Protein AF-A0A6J8AFP1-F1 (afdb_monomer)

Radius of gyration: 40.87 Å; Cα contacts (8 Å, |Δi|>4): 89; chains: 1; bounding box: 107×57×92 Å

Secondary structure (DSSP, 8-state):
----------PPP-----SS--PPPP-------PPP----------------EE--STT---EESSHHHHHHHHHHT--------HHHHHHHHHHHHHHHHHHHHHHHHHHHHHHHTT----TT-----TTS------PPPPHHHHHHHHHHHHHHHHTS-PPPHHHHHHHHHH-B-TTSSBSS-GGGPPPHHHHHHHHHHHHHS----SS------HHHHHHHHHHHHHHHHHHHHHHT--

Organism: Mytilus coruscus (NCBI:txid42192)

InterPro domains:
  IPR013087 Zinc finger C2H2-type [PS00028] (55-79)
  IPR013087 Zinc finger C2H2-type [PS50157] (53-84)

Sequence (242 aa):
MQRSKLLKNEQLDTGLKILSNFVGAQQIDGNITKKSKENTTGNTAEPIEQSVFYCTELGCTMQFSTYQGLQDHIDLGRHSDEKMSTYDHIRHRWVATCQANLFSSREILRRTTQETEQHHSLENDIQYGWALKKEKKFVRFSCKVKEFLQKTYQDGEVSGRKANPSDVSQHMKSLRKDNGERLFSPNEWLQPSQISSYFARLSIMPRDQSNNADIIDEDLQSIVQAIEEEEIRNLVTASVSE

pLDDT: mean 72.33, std 18.45, range [31.86, 97.12]

Solvent-accessible surface area (backbone atoms only — not comparable to full-atom values): 16058 Å² total; per-residue (Å²): 135,89,78,81,88,80,78,81,80,82,74,74,89,77,86,74,78,80,91,62,81,85,75,73,84,77,85,76,82,76,84,80,81,75,82,77,85,80,84,83,84,87,83,90,80,81,93,72,84,78,68,70,44,68,56,88,55,92,78,31,85,57,75,25,85,43,70,68,57,47,50,52,44,60,76,67,64,70,56,77,73,65,74,70,45,74,65,52,52,48,50,54,52,48,53,53,50,51,61,64,48,49,57,64,53,51,58,54,56,52,52,60,54,62,65,55,71,78,65,83,82,71,95,85,73,85,76,71,60,100,82,55,83,77,80,81,80,86,78,77,82,52,69,70,57,49,53,52,52,50,50,50,49,49,54,13,60,77,70,72,49,79,70,53,34,61,59,52,34,54,46,53,71,68,38,56,43,98,88,70,45,67,65,52,56,81,91,67,63,56,53,36,67,57,46,45,54,50,53,55,52,60,73,69,52,81,82,78,86,68,88,88,74,86,82,77,48,65,72,57,52,52,50,53,51,53,49,53,55,49,52,53,50,51,53,54,57,56,68,72,74,114

Mean predicted aligned error: 22.79 Å

Structure (mmCIF, N/CA/C/O backbone):
data_AF-A0A6J8AFP1-F1
#
_entry.id   AF-A0A6J8AFP1-F1
#
loop_
_atom_site.group_PDB
_atom_site.id
_atom_site.type_symbol
_atom_site.label_atom_id
_atom_site.label_alt_id
_atom_site.label_comp_id
_atom_site.label_asym_id
_atom_site.label_entity_id
_atom_site.label_seq_id
_atom_site.pdbx_PDB_ins_code
_atom_site.Cartn_x
_atom_site.Cartn_y
_atom_site.Cartn_z
_atom_site.occupancy
_atom_site.B_iso_or_equiv
_atom_site.auth_seq_id
_atom_site.auth_comp_id
_atom_site.auth_asym_id
_atom_site.auth_atom_id
_atom_site.pdbx_PDB_model_num
ATOM 1 N N . MET A 1 1 ? 41.880 -19.175 18.186 1.00 36.75 1 MET A N 1
ATOM 2 C CA . MET A 1 1 ? 41.361 -20.427 17.589 1.00 36.75 1 MET A CA 1
ATOM 3 C C . MET A 1 1 ? 39.916 -20.216 17.145 1.00 36.75 1 MET A C 1
ATOM 5 O O . MET A 1 1 ? 39.130 -19.834 17.991 1.00 36.75 1 MET A O 1
ATOM 9 N N . GLN A 1 2 ? 39.660 -20.431 15.841 1.00 36.75 2 GLN A N 1
ATOM 10 C CA . GLN A 1 2 ? 38.410 -20.825 15.138 1.00 36.75 2 GLN A CA 1
ATOM 11 C C . GLN A 1 2 ? 37.057 -20.132 15.437 1.00 36.75 2 GLN A C 1
ATOM 13 O O . GLN A 1 2 ? 36.739 -19.827 16.569 1.00 36.75 2 GLN A O 1
ATOM 18 N N . ARG A 1 3 ? 36.087 -20.018 14.520 1.00 38.91 3 ARG A N 1
ATOM 19 C CA . ARG A 1 3 ? 35.971 -19.885 13.051 1.00 38.91 3 ARG A CA 1
ATOM 20 C C . ARG A 1 3 ? 34.449 -19.718 12.826 1.00 38.91 3 ARG A C 1
ATOM 22 O O . ARG A 1 3 ? 33.684 -20.566 13.262 1.00 38.91 3 ARG A O 1
ATOM 29 N N . SER A 1 4 ? 34.040 -18.605 12.216 1.00 42.97 4 SER A N 1
ATOM 30 C CA . SER A 1 4 ? 32.872 -18.432 11.323 1.00 42.97 4 SER A CA 1
ATOM 31 C C . SER A 1 4 ? 31.610 -19.299 11.527 1.00 42.97 4 SER A C 1
ATOM 33 O O . SER A 1 4 ? 31.596 -20.490 11.221 1.00 42.97 4 SER A O 1
ATOM 35 N N . LYS A 1 5 ? 30.499 -18.628 11.865 1.00 50.06 5 LYS A N 1
ATOM 36 C CA . LYS A 1 5 ? 29.119 -19.096 11.662 1.00 50.06 5 LYS A CA 1
ATOM 37 C C . LYS A 1 5 ? 28.882 -19.422 10.176 1.00 50.06 5 LYS A C 1
ATOM 39 O O . LYS A 1 5 ? 28.990 -18.539 9.330 1.00 50.06 5 LYS A O 1
ATOM 44 N N . LEU A 1 6 ? 28.553 -20.677 9.878 1.00 45.88 6 LEU A N 1
ATOM 45 C CA . LEU A 1 6 ? 28.044 -21.131 8.582 1.00 45.88 6 LEU A CA 1
ATOM 46 C C . LEU A 1 6 ? 26.554 -20.768 8.477 1.00 45.88 6 LEU A C 1
ATOM 48 O O . LEU A 1 6 ? 25.724 -21.402 9.127 1.00 45.88 6 LEU A O 1
ATOM 52 N N . LEU A 1 7 ? 26.212 -19.771 7.656 1.00 48.19 7 LEU A N 1
ATOM 53 C CA . LEU A 1 7 ? 24.874 -19.685 7.072 1.00 48.19 7 LEU A CA 1
ATOM 54 C C . LEU A 1 7 ? 24.787 -20.748 5.974 1.00 48.19 7 LEU A C 1
ATOM 56 O O . LEU A 1 7 ? 25.518 -20.688 4.986 1.00 48.19 7 LEU A O 1
ATOM 60 N N . LYS A 1 8 ? 23.917 -21.740 6.163 1.00 45.81 8 LYS A N 1
ATOM 61 C CA . LYS A 1 8 ? 23.530 -22.660 5.096 1.00 45.81 8 LYS A CA 1
ATOM 62 C C . LYS A 1 8 ? 22.534 -21.922 4.202 1.00 45.81 8 LYS A C 1
ATOM 64 O O . LYS A 1 8 ? 21.397 -21.698 4.601 1.00 45.81 8 LYS A O 1
ATOM 69 N N . ASN A 1 9 ? 22.990 -21.508 3.023 1.00 51.88 9 ASN A N 1
ATOM 70 C CA . ASN A 1 9 ? 22.115 -21.093 1.933 1.00 51.88 9 ASN A CA 1
ATOM 71 C C . ASN A 1 9 ? 21.462 -22.354 1.362 1.00 51.88 9 ASN A C 1
ATOM 73 O O . ASN A 1 9 ? 22.076 -23.065 0.571 1.00 51.88 9 ASN A O 1
ATOM 77 N N . GLU A 1 10 ? 20.233 -22.647 1.772 1.00 53.00 10 GLU A N 1
ATOM 78 C CA . GLU A 1 10 ? 19.405 -23.652 1.107 1.00 53.00 10 GLU A CA 1
ATOM 79 C C . GLU A 1 10 ? 18.815 -23.029 -0.165 1.00 53.00 10 GLU A C 1
ATOM 81 O O . GLU A 1 10 ? 17.672 -22.581 -0.201 1.00 53.00 10 GLU A O 1
ATOM 86 N N . GLN A 1 11 ? 19.632 -22.942 -1.219 1.00 59.59 11 GLN A N 1
ATOM 87 C CA . GLN A 1 11 ? 19.094 -22.823 -2.571 1.00 59.59 11 GLN A CA 1
ATOM 88 C C . GLN A 1 11 ? 18.478 -24.177 -2.934 1.00 59.59 11 GLN A C 1
ATOM 90 O O . GLN A 1 11 ? 19.176 -25.189 -2.967 1.00 59.59 11 GLN A O 1
ATOM 95 N N . LEU A 1 12 ? 17.164 -24.190 -3.157 1.00 61.22 12 LEU A N 1
ATOM 96 C CA . LEU A 1 12 ? 16.444 -25.352 -3.673 1.00 61.22 12 LEU A CA 1
ATOM 97 C C . LEU A 1 12 ? 16.965 -25.720 -5.073 1.00 61.22 12 LEU A C 1
ATOM 99 O O . LEU A 1 12 ? 17.407 -24.846 -5.823 1.00 61.22 12 LEU A O 1
ATOM 103 N N . ASP A 1 13 ? 16.923 -27.014 -5.399 1.00 71.69 13 ASP A N 1
ATOM 104 C CA . ASP A 1 13 ? 17.435 -27.574 -6.653 1.00 71.69 13 ASP A CA 1
ATOM 105 C C . ASP A 1 13 ? 16.731 -26.943 -7.865 1.00 71.69 13 ASP A C 1
ATOM 107 O O . ASP A 1 13 ? 15.515 -27.032 -8.023 1.00 71.69 13 ASP A O 1
ATOM 111 N N . THR A 1 14 ? 17.506 -26.259 -8.705 1.00 72.06 14 THR A N 1
ATOM 112 C CA . THR A 1 14 ? 16.996 -25.503 -9.859 1.00 72.06 14 THR A CA 1
ATOM 113 C C . THR A 1 14 ? 16.931 -26.344 -11.134 1.00 72.06 14 THR A C 1
ATOM 115 O O . THR A 1 14 ? 16.555 -25.821 -12.181 1.00 72.06 14 THR A O 1
ATOM 118 N N . GLY A 1 15 ? 17.327 -27.624 -11.092 1.00 70.12 15 GLY A N 1
ATOM 119 C CA . GLY A 1 15 ? 17.341 -28.507 -12.266 1.00 70.12 15 GLY A CA 1
ATOM 120 C C . GLY A 1 15 ? 18.329 -28.089 -13.367 1.00 70.12 15 GLY A C 1
ATOM 121 O O . GLY A 1 15 ? 18.411 -28.733 -14.414 1.00 70.12 15 GLY A O 1
ATOM 122 N N . LEU A 1 16 ? 19.107 -27.026 -13.147 1.00 72.50 16 LEU A N 1
ATOM 123 C CA . LEU A 1 16 ? 20.092 -26.501 -14.084 1.00 72.50 16 LEU A CA 1
ATOM 124 C C . LEU A 1 16 ? 21.411 -27.260 -13.924 1.00 72.50 16 LEU A C 1
ATOM 126 O O . LEU A 1 16 ? 22.143 -27.086 -12.950 1.00 72.50 16 LEU A O 1
ATOM 130 N N . LYS A 1 17 ? 21.746 -28.093 -14.912 1.00 76.38 17 LYS A N 1
ATOM 131 C CA . LYS A 1 17 ? 23.062 -28.737 -14.987 1.00 76.38 17 LYS A CA 1
ATOM 132 C C . LYS A 1 17 ? 24.079 -27.752 -15.556 1.00 76.38 17 LYS A C 1
ATOM 134 O O . LYS A 1 17 ? 24.017 -27.396 -16.731 1.00 76.38 17 LYS A O 1
ATOM 139 N N . ILE A 1 18 ? 25.034 -27.336 -14.728 1.00 73.56 18 ILE A N 1
ATOM 140 C CA . ILE A 1 18 ? 26.207 -26.576 -15.171 1.00 73.56 18 ILE A CA 1
ATOM 141 C C . ILE A 1 18 ? 27.045 -27.500 -16.065 1.00 73.56 18 ILE A C 1
ATOM 143 O O . ILE A 1 18 ? 27.677 -28.433 -15.579 1.00 73.56 18 ILE A O 1
ATOM 147 N N . LEU A 1 19 ? 27.021 -27.266 -17.380 1.00 69.94 19 LEU A N 1
ATOM 148 C CA . LEU A 1 19 ? 27.760 -28.076 -18.360 1.00 69.94 19 LEU A CA 1
ATOM 149 C C . LEU A 1 19 ? 29.275 -27.805 -18.336 1.00 69.94 19 LEU A C 1
ATOM 151 O O . LEU A 1 19 ? 30.058 -28.640 -18.777 1.00 69.94 19 LEU A O 1
ATOM 155 N N . SER A 1 20 ? 29.698 -26.663 -17.793 1.00 67.25 20 SER A N 1
ATOM 156 C CA . SER A 1 20 ? 31.104 -26.298 -17.616 1.00 67.25 20 SER A CA 1
ATOM 157 C C . SER A 1 20 ? 31.252 -25.250 -16.517 1.00 67.25 20 SER A C 1
ATOM 159 O O . SER A 1 20 ? 30.419 -24.350 -16.410 1.00 67.25 20 SER A O 1
ATOM 161 N N . ASN A 1 21 ? 32.326 -25.334 -15.730 1.00 77.06 21 ASN A N 1
ATOM 162 C CA . ASN A 1 21 ? 32.638 -24.330 -14.714 1.00 77.06 21 ASN A CA 1
ATOM 163 C C . ASN A 1 21 ? 32.712 -22.927 -15.331 1.00 77.06 21 ASN A C 1
ATOM 165 O O . ASN A 1 21 ? 33.238 -22.753 -16.432 1.00 77.06 21 ASN A O 1
ATOM 169 N N . PHE A 1 22 ? 32.218 -21.926 -14.602 1.00 69.31 22 PHE A N 1
ATOM 170 C CA . PHE A 1 22 ? 32.387 -20.527 -14.977 1.00 69.31 22 PHE A CA 1
ATOM 171 C C . PHE A 1 22 ? 33.883 -20.205 -15.041 1.00 69.31 22 PHE A C 1
ATOM 173 O O . PHE A 1 22 ? 34.581 -20.234 -14.027 1.00 69.31 22 PHE A O 1
ATOM 180 N N . VAL A 1 23 ? 34.381 -19.925 -16.242 1.00 71.19 23 VAL A N 1
ATOM 181 C CA . VAL A 1 23 ? 35.743 -19.431 -16.436 1.00 71.19 23 VAL A CA 1
ATOM 182 C C . VAL A 1 23 ? 35.739 -17.965 -16.017 1.00 71.19 23 VAL A C 1
ATOM 184 O O . VAL A 1 23 ? 34.960 -17.169 -16.542 1.00 71.19 23 VAL A O 1
ATOM 187 N N . GLY A 1 24 ? 36.564 -17.618 -15.025 1.00 67.62 24 GLY A N 1
ATOM 188 C CA . GLY A 1 24 ? 36.750 -16.229 -14.610 1.00 67.62 24 GLY A CA 1
ATOM 189 C C . GLY A 1 24 ? 37.163 -15.361 -15.799 1.00 67.62 24 GLY A C 1
ATOM 190 O O . GLY A 1 24 ? 37.788 -15.854 -16.738 1.00 67.62 24 GLY A O 1
ATOM 191 N N . ALA A 1 25 ? 36.792 -14.080 -15.773 1.00 58.06 25 ALA A N 1
ATOM 192 C CA . ALA A 1 25 ? 37.106 -13.149 -16.851 1.00 58.06 25 ALA A CA 1
ATOM 193 C C . ALA A 1 25 ? 38.600 -13.226 -17.206 1.00 58.06 25 ALA A C 1
ATOM 195 O O . ALA A 1 25 ? 39.458 -12.988 -16.354 1.00 58.06 25 ALA A O 1
ATOM 196 N N . GLN A 1 26 ? 38.910 -13.586 -18.455 1.00 62.62 26 GLN A N 1
ATOM 197 C CA . GLN A 1 26 ? 40.276 -13.517 -18.959 1.00 62.62 26 GLN A CA 1
ATOM 198 C C . GLN A 1 26 ? 40.703 -12.049 -18.935 1.00 62.62 26 GLN A C 1
ATOM 200 O O . GLN A 1 26 ? 40.053 -11.203 -19.551 1.00 62.62 26 GLN A O 1
ATOM 205 N N . GLN A 1 27 ? 41.773 -11.743 -18.200 1.00 53.31 27 GLN A N 1
ATOM 206 C CA . GLN A 1 27 ? 42.435 -10.448 -18.289 1.00 53.31 27 GLN A CA 1
ATOM 207 C C . GLN A 1 27 ? 43.064 -10.355 -19.678 1.00 53.31 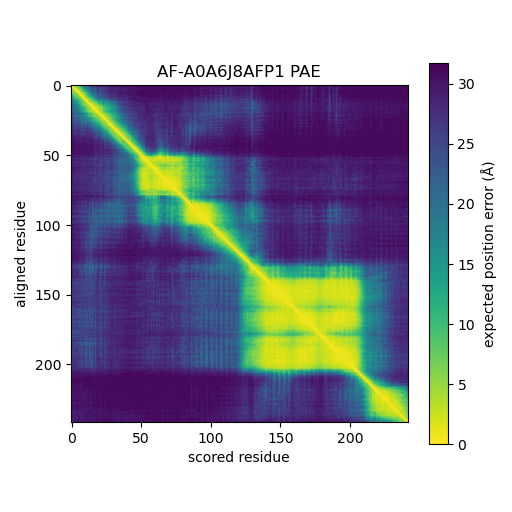27 GLN A C 1
ATOM 209 O O . GLN A 1 27 ? 44.111 -10.934 -19.950 1.00 53.31 27 GLN A O 1
ATOM 214 N N . ILE A 1 28 ? 42.357 -9.694 -20.590 1.00 58.97 28 ILE A N 1
ATOM 215 C CA . ILE A 1 28 ? 42.900 -9.304 -21.882 1.00 58.97 28 ILE A CA 1
ATOM 216 C C . ILE A 1 28 ? 43.566 -7.952 -21.643 1.00 58.97 28 ILE A C 1
ATOM 218 O O . ILE A 1 28 ? 42.909 -6.912 -21.685 1.00 58.97 28 ILE A O 1
ATOM 222 N N . ASP A 1 29 ? 44.856 -7.965 -21.319 1.00 54.41 29 ASP A N 1
ATOM 223 C CA . ASP A 1 29 ? 45.630 -6.734 -21.210 1.00 54.41 29 ASP A CA 1
ATOM 224 C C . ASP A 1 29 ? 45.800 -6.144 -22.616 1.00 54.41 29 ASP A C 1
ATOM 226 O O . ASP A 1 29 ? 46.614 -6.587 -23.428 1.00 54.41 29 ASP A O 1
ATOM 230 N N . GLY A 1 30 ? 44.966 -5.157 -22.943 1.00 47.59 30 GLY A N 1
ATOM 231 C CA . GLY A 1 30 ? 45.106 -4.376 -24.163 1.00 47.59 30 GLY A CA 1
ATOM 232 C C . GLY A 1 30 ? 46.330 -3.469 -24.059 1.00 47.59 30 GLY A C 1
ATOM 233 O O . GLY A 1 30 ? 46.343 -2.528 -23.267 1.00 47.59 30 GLY A O 1
ATOM 234 N N . ASN A 1 31 ? 47.352 -3.713 -24.878 1.00 53.84 31 ASN A N 1
ATOM 235 C CA . ASN A 1 31 ? 48.503 -2.820 -24.978 1.00 53.84 31 ASN A CA 1
ATOM 236 C C . ASN A 1 31 ? 48.088 -1.516 -25.682 1.00 53.84 31 ASN A C 1
ATOM 238 O O . ASN A 1 31 ? 47.963 -1.467 -26.904 1.00 53.84 31 ASN A O 1
ATOM 242 N N . ILE A 1 32 ? 47.885 -0.442 -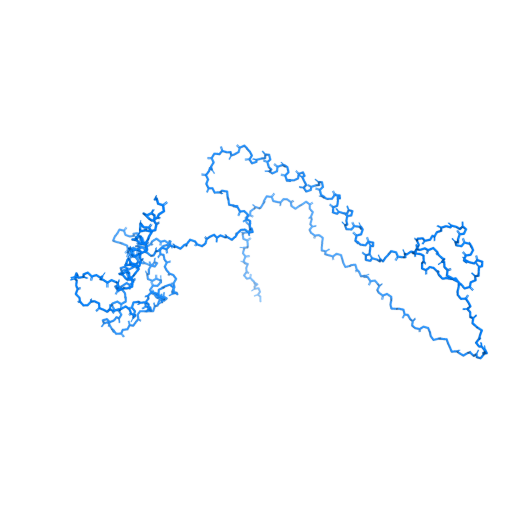24.914 1.00 49.50 32 ILE A N 1
ATOM 243 C CA . ILE A 1 32 ? 47.752 0.913 -25.460 1.00 49.50 32 ILE A CA 1
ATOM 244 C C . ILE A 1 32 ? 49.164 1.459 -25.689 1.00 49.50 32 ILE A C 1
ATOM 246 O O . ILE A 1 32 ? 49.795 2.004 -24.781 1.00 49.50 32 ILE A O 1
ATOM 250 N N . THR A 1 33 ? 49.676 1.335 -26.911 1.00 53.88 33 THR A N 1
ATOM 251 C CA . THR A 1 33 ? 50.888 2.044 -27.334 1.00 53.88 33 THR A CA 1
ATOM 252 C C . THR A 1 33 ? 50.592 3.540 -27.432 1.00 53.88 33 THR A C 1
ATOM 254 O O . THR A 1 33 ? 49.907 4.014 -28.338 1.00 53.88 33 THR A O 1
ATOM 257 N N . LYS A 1 34 ? 51.125 4.319 -26.485 1.00 48.19 34 LYS A N 1
ATOM 258 C CA . LYS A 1 34 ? 51.202 5.779 -26.615 1.00 48.19 34 LYS A CA 1
ATOM 259 C C . LYS A 1 34 ? 52.206 6.097 -27.725 1.00 48.19 34 LYS A C 1
ATOM 261 O O . LYS A 1 34 ? 53.360 5.692 -27.627 1.00 48.19 34 LYS A O 1
ATOM 266 N N . LYS A 1 35 ? 51.780 6.821 -28.768 1.00 40.59 35 LYS A N 1
ATOM 267 C CA . LYS A 1 35 ? 52.695 7.356 -29.789 1.00 40.59 35 LYS A CA 1
ATOM 268 C C . LYS A 1 35 ? 53.762 8.218 -29.108 1.00 40.59 35 LYS A C 1
ATOM 270 O O . LYS A 1 35 ? 53.431 9.212 -28.459 1.00 40.59 35 LYS A O 1
ATOM 275 N N . SER A 1 36 ? 55.025 7.832 -29.264 1.00 36.53 36 SER A N 1
ATOM 276 C CA . SER A 1 36 ? 56.174 8.680 -28.972 1.00 36.53 36 SER A CA 1
ATOM 277 C C . SER A 1 36 ? 56.113 9.921 -29.863 1.00 36.53 36 SER A C 1
ATOM 279 O O . SER A 1 36 ? 55.877 9.830 -31.067 1.00 36.53 36 SER A O 1
ATOM 281 N N . LYS A 1 37 ? 56.304 11.099 -29.266 1.00 42.53 37 LYS A N 1
ATOM 282 C CA . LYS A 1 37 ? 56.674 12.296 -30.021 1.00 42.53 37 LYS A CA 1
ATOM 283 C C . LYS A 1 37 ? 58.140 12.137 -30.404 1.00 42.53 37 LYS A C 1
ATOM 285 O O . LYS A 1 37 ? 59.002 12.209 -29.531 1.00 42.53 37 LYS A O 1
ATOM 290 N N . GLU A 1 38 ? 58.410 11.902 -31.678 1.00 40.19 38 GLU A N 1
ATOM 291 C CA . GLU A 1 38 ? 59.754 12.056 -32.223 1.00 40.19 38 GLU A CA 1
ATOM 292 C C . GLU A 1 38 ? 60.025 13.549 -32.427 1.00 40.19 38 GLU A C 1
ATOM 294 O O . GLU A 1 38 ? 59.311 14.243 -33.150 1.00 40.19 38 GLU A O 1
ATOM 299 N N . ASN A 1 39 ? 61.038 14.044 -31.718 1.00 35.84 39 ASN A N 1
ATOM 300 C CA . ASN A 1 39 ? 61.711 15.300 -32.016 1.00 35.84 39 ASN A CA 1
ATOM 301 C C . ASN A 1 39 ? 62.663 15.053 -33.192 1.00 35.84 39 ASN A C 1
ATOM 303 O O . ASN A 1 39 ? 63.566 14.225 -33.081 1.00 35.84 39 ASN A O 1
ATOM 307 N N . THR A 1 40 ? 62.534 15.827 -34.267 1.00 34.62 40 THR A N 1
ATOM 308 C CA . THR A 1 40 ? 63.610 16.010 -35.248 1.00 34.62 40 THR A CA 1
ATOM 309 C C . THR A 1 40 ? 63.935 17.493 -35.327 1.00 34.62 40 THR A C 1
ATOM 311 O O . THR A 1 40 ? 63.138 18.307 -35.789 1.00 34.62 40 THR A O 1
ATOM 314 N N . THR A 1 41 ? 65.106 17.842 -34.808 1.00 35.44 41 THR A N 1
ATOM 315 C CA . THR A 1 41 ? 65.683 19.185 -34.801 1.00 35.44 41 THR A CA 1
ATOM 316 C C . THR A 1 41 ? 66.578 19.380 -36.029 1.00 35.44 41 THR A C 1
ATOM 318 O O . THR A 1 41 ? 67.517 18.615 -36.216 1.00 35.44 41 THR A O 1
ATOM 321 N N . GLY A 1 42 ? 66.327 20.460 -36.781 1.00 32.38 42 GLY A N 1
ATOM 322 C CA . GLY A 1 42 ? 67.340 21.299 -37.448 1.00 32.38 42 GLY A CA 1
ATOM 323 C C . GLY A 1 42 ? 67.845 20.895 -38.842 1.00 32.38 42 GLY A C 1
ATOM 324 O O . GLY A 1 42 ? 68.742 20.070 -38.952 1.00 32.38 42 GLY A O 1
ATOM 325 N N . ASN A 1 43 ? 67.401 21.588 -39.902 1.00 31.86 43 ASN A N 1
ATOM 326 C CA . ASN A 1 43 ? 68.093 22.768 -40.469 1.00 31.86 43 ASN A CA 1
ATOM 327 C C . ASN A 1 43 ? 67.572 23.151 -41.879 1.00 31.86 43 ASN A C 1
ATOM 329 O O . ASN A 1 43 ? 67.530 22.330 -42.783 1.00 31.86 43 ASN A O 1
ATOM 333 N N . THR A 1 44 ? 67.223 24.437 -42.008 1.00 34.69 44 THR A N 1
ATOM 334 C CA . THR A 1 44 ? 67.389 25.378 -43.140 1.00 34.69 44 THR A CA 1
ATOM 335 C C . THR A 1 44 ? 67.236 24.899 -44.595 1.00 34.69 44 THR A C 1
ATOM 337 O O . THR A 1 44 ? 68.182 24.354 -45.152 1.00 34.69 44 THR A O 1
ATOM 340 N N . ALA A 1 45 ? 66.120 25.269 -45.249 1.00 36.22 45 ALA A N 1
ATOM 341 C CA . ALA A 1 45 ? 66.057 26.105 -46.472 1.00 36.22 45 ALA A CA 1
ATOM 342 C C . ALA A 1 45 ? 64.660 26.033 -47.143 1.00 36.22 45 ALA A C 1
ATOM 344 O O . ALA A 1 45 ? 64.204 24.947 -47.467 1.00 36.22 45 ALA A O 1
ATOM 345 N N . GLU A 1 46 ? 64.044 27.209 -47.335 1.00 41.91 46 GLU A N 1
ATOM 346 C CA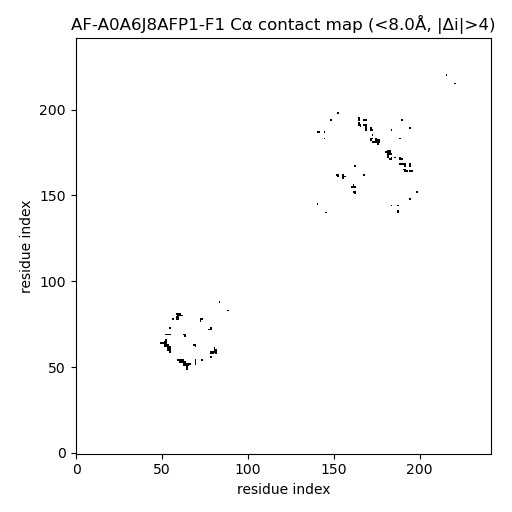 . GLU A 1 46 ? 62.925 27.608 -48.228 1.00 41.91 46 GLU A CA 1
ATOM 347 C C . GLU A 1 46 ? 61.603 26.790 -48.313 1.00 41.91 46 GLU A C 1
ATOM 349 O O . GLU A 1 46 ? 61.602 25.562 -48.360 1.00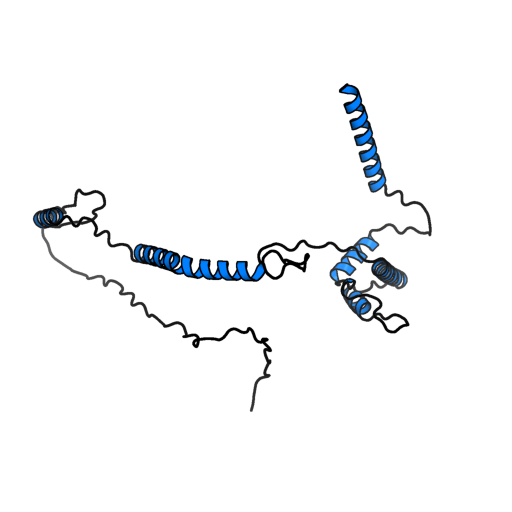 41.91 46 GLU A O 1
ATOM 354 N N . PRO A 1 47 ? 60.427 27.458 -48.378 1.00 41.75 47 PRO A N 1
ATOM 355 C CA . PRO A 1 47 ? 59.134 26.786 -48.448 1.00 41.75 47 PRO A CA 1
ATOM 356 C C . PRO A 1 47 ? 58.850 26.337 -49.886 1.00 41.75 47 PRO A C 1
ATOM 358 O O . PRO A 1 47 ? 58.334 27.101 -50.696 1.00 41.75 47 PRO A O 1
ATOM 361 N N . ILE A 1 48 ? 59.162 25.085 -50.213 1.00 48.22 48 ILE A N 1
ATOM 362 C CA . ILE A 1 48 ? 58.622 24.462 -51.424 1.00 48.22 48 ILE A CA 1
ATOM 363 C C . ILE A 1 48 ? 57.284 23.842 -51.029 1.00 48.22 48 ILE A C 1
ATOM 365 O O . ILE A 1 48 ? 57.245 22.906 -50.229 1.00 48.22 48 ILE A O 1
ATOM 369 N N . GLU A 1 49 ? 56.188 24.386 -51.555 1.00 57.22 49 GLU A N 1
ATOM 370 C CA . GLU A 1 49 ? 54.851 23.802 -51.455 1.00 57.22 49 GLU A CA 1
ATOM 371 C C . GLU A 1 49 ? 54.895 22.342 -51.934 1.00 57.22 49 GLU A C 1
ATOM 373 O O . GLU A 1 49 ? 54.910 22.055 -53.132 1.00 57.22 49 GLU A O 1
ATOM 378 N N . GLN A 1 50 ? 54.957 21.391 -51.000 1.00 60.94 50 GLN A N 1
ATOM 379 C CA . GLN A 1 50 ? 54.783 19.981 -51.324 1.00 60.94 50 GLN A CA 1
ATOM 380 C C . GLN A 1 50 ? 53.312 19.783 -51.693 1.00 60.94 50 GLN A C 1
ATOM 382 O O . GLN A 1 50 ? 52.440 19.724 -50.825 1.00 60.94 50 GLN A O 1
ATOM 387 N N . SER A 1 51 ? 53.033 19.739 -52.993 1.00 75.00 51 SER A N 1
ATOM 388 C CA . SER A 1 51 ? 51.704 19.484 -53.541 1.00 75.00 51 SER A CA 1
ATOM 389 C C . SER A 1 51 ? 51.268 18.063 -53.183 1.00 75.00 51 SER A C 1
ATOM 391 O O . SER A 1 51 ? 51.689 17.078 -53.784 1.00 75.00 51 SER A O 1
ATOM 393 N N . VAL A 1 52 ? 50.438 17.948 -52.149 1.00 86.81 52 VAL A N 1
ATOM 394 C CA . VAL A 1 52 ? 49.761 16.696 -51.811 1.00 86.81 52 VAL A CA 1
ATOM 395 C C . VAL A 1 52 ? 48.642 16.470 -52.827 1.00 86.81 52 VAL A C 1
ATOM 397 O O . VAL A 1 52 ? 47.813 17.350 -53.055 1.00 86.81 52 VAL A O 1
ATOM 400 N N . PHE A 1 53 ? 48.624 15.290 -53.436 1.00 85.38 53 PHE A N 1
ATOM 401 C CA . PHE A 1 53 ? 47.605 14.855 -54.383 1.00 85.38 53 PHE A CA 1
ATOM 402 C C . PHE A 1 53 ? 46.507 14.079 -53.652 1.00 85.38 53 PHE A C 1
ATOM 404 O O . PHE A 1 53 ? 46.797 13.234 -52.802 1.00 85.38 53 PHE A O 1
ATOM 411 N N . TYR A 1 54 ? 45.253 14.336 -54.016 1.00 86.75 54 TYR A N 1
ATOM 412 C CA . TYR A 1 54 ? 44.076 13.700 -53.426 1.00 86.75 54 TYR A CA 1
ATOM 413 C C . TYR A 1 54 ? 43.330 12.895 -54.484 1.00 86.75 54 TYR A C 1
ATOM 415 O O . TYR A 1 54 ? 43.308 13.268 -55.658 1.00 86.75 54 TYR A O 1
ATOM 423 N N . CYS A 1 55 ? 42.707 11.798 -54.065 1.00 88.25 55 CYS A N 1
ATOM 424 C CA . CYS A 1 55 ? 41.800 11.058 -54.932 1.00 88.25 55 CYS A CA 1
ATOM 425 C C . CYS A 1 55 ? 40.507 11.858 -55.166 1.00 88.25 55 CYS A C 1
ATOM 427 O O . CYS A 1 55 ? 39.957 12.436 -54.232 1.00 88.25 55 CYS A O 1
ATOM 429 N N . THR A 1 56 ? 40.020 11.888 -56.408 1.00 83.50 56 THR A N 1
ATOM 430 C CA . THR A 1 56 ? 38.778 12.581 -56.796 1.00 83.50 56 THR A CA 1
ATOM 431 C C . THR A 1 56 ? 37.514 11.747 -56.574 1.00 83.50 56 THR A C 1
ATOM 433 O O . THR A 1 56 ? 36.412 12.267 -56.738 1.00 83.50 56 THR A O 1
ATOM 436 N N . GLU A 1 57 ? 37.650 10.470 -56.213 1.00 80.31 57 GLU A N 1
ATOM 437 C CA . GLU A 1 57 ? 36.519 9.567 -55.986 1.00 80.31 57 GLU A CA 1
ATOM 438 C C . GLU A 1 57 ? 35.802 9.868 -54.662 1.00 80.31 57 GLU A C 1
ATOM 440 O O . GLU A 1 57 ? 36.424 10.017 -53.605 1.00 80.31 57 GLU A O 1
ATOM 445 N N . LEU A 1 58 ? 34.468 9.929 -54.714 1.00 72.62 58 LEU A N 1
ATOM 446 C CA . LEU A 1 58 ? 33.622 10.205 -53.552 1.00 72.62 58 LEU A CA 1
ATOM 447 C C . LEU A 1 58 ? 33.772 9.089 -52.507 1.00 72.62 58 LEU A C 1
ATOM 449 O O . LEU A 1 58 ? 33.397 7.945 -52.748 1.00 72.62 58 LEU A O 1
ATOM 453 N N . GLY A 1 59 ? 34.298 9.442 -51.332 1.00 71.25 59 GLY A N 1
ATOM 454 C CA . GLY A 1 59 ? 34.542 8.506 -50.226 1.00 71.25 59 GLY A CA 1
ATOM 455 C C . GLY A 1 59 ? 35.991 8.021 -50.108 1.00 71.25 59 GLY A C 1
ATOM 456 O O . GLY A 1 59 ? 36.331 7.386 -49.113 1.00 71.25 59 GLY A O 1
ATOM 457 N N . CYS A 1 60 ? 36.876 8.364 -51.051 1.00 83.06 60 CYS A N 1
ATOM 458 C CA . CYS A 1 60 ? 38.302 8.078 -50.913 1.00 83.06 60 CYS A CA 1
ATOM 459 C C . CYS A 1 60 ? 39.015 9.213 -50.160 1.00 83.06 60 CYS A C 1
ATOM 461 O O . CYS A 1 60 ? 39.057 10.352 -50.617 1.00 83.06 60 CYS A O 1
ATOM 463 N N . THR A 1 61 ? 39.621 8.905 -49.010 1.00 79.44 61 THR A N 1
ATOM 464 C CA . THR A 1 61 ? 40.361 9.881 -48.179 1.00 79.44 61 THR A CA 1
ATOM 465 C C . THR A 1 61 ? 41.885 9.770 -48.327 1.00 79.44 61 THR A C 1
ATOM 467 O O . THR A 1 61 ? 42.641 10.301 -47.512 1.00 79.44 61 THR A O 1
ATOM 470 N N . MET A 1 62 ? 42.358 9.069 -49.363 1.00 79.75 62 MET A N 1
ATOM 471 C CA . MET A 1 62 ? 43.784 8.819 -49.575 1.00 79.75 62 MET A CA 1
ATOM 472 C C . MET A 1 62 ? 44.517 10.058 -50.099 1.00 79.75 62 MET A C 1
ATOM 474 O O . MET A 1 62 ? 44.048 10.751 -51.004 1.00 79.75 62 MET A O 1
ATOM 478 N N . GLN A 1 63 ? 45.704 10.289 -49.537 1.00 87.56 63 GLN A N 1
ATOM 479 C CA . GLN A 1 63 ? 46.609 11.379 -49.893 1.00 87.56 63 GLN A CA 1
ATOM 480 C C . GLN A 1 63 ? 47.952 10.825 -50.376 1.00 87.56 63 GLN A C 1
ATOM 482 O O . GLN A 1 63 ? 48.470 9.856 -49.813 1.00 87.56 63 GLN A O 1
ATOM 487 N N . PHE A 1 64 ? 48.531 11.461 -51.392 1.00 85.38 64 PHE A N 1
ATOM 488 C CA . PHE A 1 64 ? 49.767 11.023 -52.032 1.00 85.38 64 PHE A CA 1
ATOM 489 C C . PHE A 1 64 ? 50.751 12.183 -52.142 1.00 85.38 64 PHE A C 1
ATOM 491 O O . PHE A 1 64 ? 50.383 13.297 -52.498 1.00 85.38 64 PHE A O 1
ATOM 498 N N . SER A 1 65 ? 52.025 11.921 -51.867 1.00 88.25 65 SER A N 1
ATOM 499 C CA . SER A 1 65 ? 53.100 12.907 -52.034 1.00 88.25 65 SER A CA 1
ATOM 500 C C . SER A 1 65 ? 53.593 13.020 -53.480 1.00 88.25 65 SER A C 1
ATOM 502 O O . SER A 1 65 ? 54.374 13.908 -53.793 1.00 88.25 65 SER A O 1
ATOM 504 N N . THR A 1 66 ? 53.195 12.095 -54.360 1.00 88.88 66 THR A N 1
ATOM 505 C CA . THR A 1 66 ? 53.647 12.019 -55.757 1.00 88.88 66 THR A CA 1
ATOM 506 C C . THR A 1 66 ? 52.465 11.720 -56.671 1.00 88.88 66 THR A C 1
ATOM 508 O O . THR A 1 66 ? 51.639 10.868 -56.341 1.00 88.88 66 THR A O 1
ATOM 511 N N . TYR A 1 67 ? 52.427 12.354 -57.845 1.00 86.75 67 TYR A N 1
ATOM 512 C CA . TYR A 1 67 ? 51.392 12.118 -58.855 1.00 86.75 67 TYR A CA 1
ATOM 513 C C . TYR A 1 67 ? 51.326 10.651 -59.305 1.00 86.75 67 TYR A C 1
ATOM 515 O O . TYR A 1 67 ? 50.240 10.093 -59.392 1.00 86.75 67 TYR A O 1
ATOM 523 N N . GLN A 1 68 ? 52.476 9.992 -59.491 1.00 88.62 68 GLN A N 1
ATOM 524 C CA . GLN A 1 68 ? 52.525 8.565 -59.835 1.00 88.62 68 GLN A CA 1
ATOM 525 C C . GLN A 1 68 ? 51.799 7.692 -58.799 1.00 88.62 68 GLN A C 1
ATOM 527 O O . GLN A 1 68 ? 51.093 6.767 -59.168 1.00 88.62 68 GLN A O 1
ATOM 532 N N . GLY A 1 69 ? 51.908 8.021 -57.507 1.00 87.31 69 GLY A N 1
ATOM 533 C CA . GLY A 1 69 ? 51.207 7.284 -56.453 1.00 87.31 69 GLY A CA 1
ATOM 534 C C . GLY A 1 69 ? 49.687 7.462 -56.508 1.00 87.31 69 GLY A C 1
ATOM 535 O O . GLY A 1 69 ? 48.954 6.518 -56.221 1.00 87.31 69 GLY A O 1
ATOM 536 N N . LEU A 1 70 ? 49.214 8.646 -56.913 1.00 87.81 70 LEU A N 1
ATOM 537 C CA . LEU A 1 70 ? 47.796 8.881 -57.186 1.00 87.81 70 LEU A CA 1
ATOM 538 C C . LEU A 1 70 ? 47.341 8.098 -58.427 1.00 87.81 70 LEU A C 1
ATOM 540 O O . LEU A 1 70 ? 46.297 7.454 -58.380 1.00 87.81 70 LEU A O 1
ATOM 544 N N . GLN A 1 71 ? 48.122 8.140 -59.508 1.00 89.06 71 GLN A N 1
ATOM 545 C CA . GLN A 1 71 ? 47.842 7.427 -60.755 1.00 89.06 71 GLN A CA 1
ATOM 546 C C . GLN A 1 71 ? 47.716 5.920 -60.504 1.00 89.06 71 GLN A C 1
ATOM 548 O O . GLN A 1 71 ? 46.685 5.334 -60.808 1.00 89.06 71 GLN A O 1
ATOM 553 N N . ASP A 1 72 ? 48.703 5.319 -59.836 1.00 89.25 72 ASP A N 1
ATOM 554 C CA . ASP A 1 72 ? 48.693 3.895 -59.502 1.00 89.25 72 ASP A CA 1
ATOM 555 C C . ASP A 1 72 ? 47.491 3.537 -58.607 1.00 89.25 72 ASP A C 1
ATOM 557 O O . ASP A 1 72 ? 46.891 2.475 -58.748 1.00 89.25 72 ASP A O 1
ATOM 561 N N . HIS A 1 73 ? 47.098 4.414 -57.676 1.00 88.94 73 HIS A N 1
ATOM 562 C CA . HIS A 1 73 ? 45.904 4.209 -56.852 1.00 88.94 73 HIS A CA 1
ATOM 563 C C . HIS A 1 73 ? 44.610 4.195 -57.679 1.00 88.94 73 HIS A C 1
ATOM 565 O O . HIS A 1 73 ? 43.754 3.342 -57.428 1.00 88.94 73 HIS A O 1
ATOM 571 N N . ILE A 1 74 ? 44.488 5.110 -58.649 1.00 88.00 74 ILE A N 1
ATOM 572 C CA . ILE A 1 74 ? 43.365 5.168 -59.594 1.00 88.00 74 ILE A CA 1
ATOM 573 C C . ILE A 1 74 ? 43.358 3.914 -60.477 1.00 88.00 74 ILE A C 1
ATOM 575 O O . ILE A 1 74 ? 42.328 3.254 -60.584 1.00 88.00 74 ILE A O 1
ATOM 579 N N . ASP A 1 75 ? 44.509 3.526 -61.025 1.00 87.75 75 ASP A N 1
ATOM 580 C CA . ASP A 1 75 ? 44.647 2.360 -61.905 1.00 87.75 75 ASP A CA 1
ATOM 581 C C . ASP A 1 75 ? 44.333 1.040 -61.179 1.00 87.75 75 ASP A C 1
ATOM 583 O O . ASP A 1 75 ? 43.779 0.107 -61.762 1.00 87.75 75 ASP A O 1
ATOM 587 N N . LEU A 1 76 ? 44.652 0.952 -59.883 1.00 85.19 76 LEU A N 1
ATOM 588 C CA . LEU A 1 76 ? 44.335 -0.207 -59.046 1.00 85.19 76 LEU A CA 1
ATOM 589 C C . LEU A 1 76 ? 42.877 -0.220 -58.554 1.00 85.19 76 LEU A C 1
ATOM 591 O O . LEU A 1 76 ? 42.437 -1.249 -58.035 1.00 85.19 76 LEU A O 1
ATOM 595 N N . GLY A 1 77 ? 42.144 0.895 -58.659 1.00 77.75 77 GLY A N 1
ATOM 596 C CA . GLY A 1 77 ? 40.720 1.005 -58.315 1.00 77.75 77 GLY A CA 1
ATOM 597 C C . GLY A 1 77 ? 40.374 0.746 -56.842 1.00 77.75 77 GLY A C 1
ATOM 598 O O . GLY A 1 77 ? 39.214 0.508 -56.499 1.00 77.75 77 GLY A O 1
ATOM 599 N N . ARG A 1 78 ? 41.360 0.747 -55.936 1.00 74.88 78 ARG A N 1
ATOM 600 C CA . ARG A 1 78 ? 41.156 0.450 -54.506 1.00 74.88 78 ARG A CA 1
ATOM 601 C C . ARG A 1 78 ? 40.817 1.720 -53.729 1.00 74.88 78 ARG A C 1
ATOM 603 O O . ARG A 1 78 ? 41.614 2.196 -52.924 1.00 74.88 78 ARG A O 1
ATOM 610 N N . HIS A 1 79 ? 39.623 2.255 -53.964 1.00 77.06 79 HIS A N 1
ATOM 611 C CA . HIS A 1 79 ? 39.136 3.506 -53.359 1.00 77.06 79 HIS A CA 1
ATOM 612 C C . HIS A 1 79 ? 38.501 3.340 -51.966 1.00 77.06 79 HIS A C 1
ATOM 614 O O . HIS A 1 79 ? 38.043 4.312 -51.376 1.00 77.06 79 HIS A O 1
ATOM 620 N N . SER A 1 80 ? 38.492 2.121 -51.419 1.00 62.12 80 SER A N 1
ATOM 621 C CA . SER A 1 80 ? 37.790 1.766 -50.180 1.00 62.12 80 SER A CA 1
ATOM 622 C C . SER A 1 80 ? 38.747 1.301 -49.079 1.00 62.12 80 SER A C 1
ATOM 624 O O . SER A 1 80 ? 38.573 0.222 -48.520 1.00 62.12 80 SER A O 1
ATOM 626 N N . ASP A 1 81 ? 39.737 2.123 -48.746 1.00 60.81 81 ASP A N 1
ATOM 627 C CA . ASP A 1 81 ? 40.431 2.016 -47.458 1.00 60.81 81 ASP A CA 1
ATOM 628 C C . ASP A 1 81 ? 40.078 3.230 -46.584 1.00 60.81 81 ASP A C 1
ATOM 630 O O . ASP A 1 81 ? 40.936 3.872 -45.972 1.00 60.81 81 ASP A O 1
ATOM 634 N N . GLU A 1 82 ? 38.776 3.523 -46.450 1.00 60.16 82 GLU A N 1
ATOM 635 C CA . GLU A 1 82 ? 38.320 3.977 -45.139 1.00 60.16 82 GLU A CA 1
ATOM 636 C C . GLU A 1 82 ? 38.722 2.861 -44.183 1.00 60.16 82 GLU A C 1
ATOM 638 O O . GLU A 1 82 ? 38.151 1.772 -44.205 1.00 60.16 82 GLU A O 1
ATOM 643 N N . LYS A 1 83 ? 39.778 3.094 -43.401 1.00 64.31 83 LYS A N 1
ATOM 644 C CA . LYS A 1 83 ? 40.163 2.216 -42.301 1.00 64.31 83 LYS A CA 1
ATOM 645 C C . LYS A 1 83 ? 38.936 2.107 -41.414 1.00 64.31 83 LYS A C 1
ATOM 647 O O . LYS A 1 83 ? 38.718 2.989 -40.586 1.00 64.31 83 LYS A O 1
ATOM 652 N N . MET A 1 84 ? 38.126 1.076 -41.647 1.00 62.19 84 MET A N 1
ATOM 653 C CA . MET A 1 84 ? 36.890 0.841 -40.926 1.00 62.19 84 MET A CA 1
ATOM 654 C C . MET A 1 84 ? 37.243 0.979 -39.458 1.00 62.19 84 MET A C 1
ATOM 656 O O . MET A 1 84 ? 38.150 0.286 -38.976 1.00 62.19 84 MET A O 1
ATOM 660 N N . SER A 1 85 ? 36.638 1.966 -38.792 1.00 76.94 85 SER A N 1
ATOM 661 C CA . SER A 1 85 ? 37.009 2.271 -37.419 1.00 76.94 85 SER A CA 1
ATOM 662 C C . SER A 1 85 ? 36.902 0.977 -36.625 1.00 76.94 85 SER A C 1
ATOM 664 O O . SER A 1 85 ? 36.015 0.155 -36.877 1.00 76.94 85 SER A O 1
ATOM 666 N N . THR A 1 86 ? 37.788 0.764 -35.653 1.00 78.00 86 THR A N 1
ATOM 667 C CA . THR A 1 86 ? 37.689 -0.406 -34.765 1.00 78.00 86 THR A CA 1
ATOM 668 C C . THR A 1 86 ? 36.274 -0.533 -34.195 1.00 78.00 86 THR A C 1
ATOM 670 O O . THR A 1 86 ? 35.749 -1.633 -34.043 1.00 78.00 86 THR A O 1
ATOM 673 N N . TYR A 1 87 ? 35.623 0.608 -33.978 1.00 82.25 87 TYR A N 1
ATOM 674 C CA . TYR A 1 87 ? 34.239 0.714 -33.559 1.00 82.25 87 TYR A CA 1
ATOM 675 C C . TYR A 1 87 ? 33.220 0.215 -34.600 1.00 82.25 87 TYR A C 1
ATOM 677 O O . TYR A 1 87 ? 32.301 -0.527 -34.245 1.00 82.25 87 TYR A O 1
ATOM 685 N N . ASP A 1 88 ? 33.397 0.542 -35.879 1.00 83.81 88 ASP A N 1
ATOM 686 C CA . ASP A 1 88 ? 32.532 0.051 -36.958 1.00 83.81 88 ASP A CA 1
ATOM 687 C C . ASP A 1 88 ? 32.708 -1.458 -37.152 1.00 83.81 88 ASP A C 1
ATOM 689 O O . ASP A 1 88 ? 31.729 -2.190 -37.301 1.00 83.81 88 ASP A O 1
ATOM 693 N N . HIS A 1 89 ? 33.938 -1.967 -37.015 1.00 83.81 89 HIS A N 1
ATOM 694 C CA . HIS A 1 89 ? 34.207 -3.407 -37.013 1.00 83.81 89 HIS A CA 1
ATOM 695 C C . HIS A 1 89 ? 33.493 -4.144 -35.879 1.00 83.81 89 HIS A C 1
ATOM 697 O O . HIS A 1 89 ? 32.891 -5.199 -36.101 1.00 83.81 89 HIS A O 1
ATOM 703 N N . ILE A 1 90 ? 33.485 -3.566 -34.676 1.00 89.56 90 ILE A N 1
ATOM 704 C CA . ILE A 1 90 ? 32.738 -4.112 -33.539 1.00 89.56 90 ILE A CA 1
ATOM 705 C C . ILE A 1 90 ? 31.233 -4.118 -33.829 1.00 89.56 90 ILE A C 1
ATOM 707 O O . ILE A 1 90 ? 30.578 -5.133 -33.590 1.00 89.56 90 ILE A O 1
ATOM 711 N N . ARG A 1 91 ? 30.678 -3.032 -34.383 1.00 89.25 91 ARG A N 1
ATOM 712 C CA . ARG A 1 91 ? 29.249 -2.950 -34.733 1.00 89.25 91 ARG A CA 1
ATOM 713 C C . ARG A 1 91 ? 28.847 -4.003 -35.755 1.00 89.25 91 ARG A C 1
ATOM 715 O O . ARG A 1 91 ? 27.872 -4.718 -35.530 1.00 89.25 91 ARG A O 1
ATOM 722 N N . HIS A 1 92 ? 29.610 -4.150 -36.834 1.00 86.44 92 HIS A N 1
ATOM 723 C CA . HIS A 1 92 ? 29.334 -5.166 -37.848 1.00 86.44 92 HIS A CA 1
ATOM 724 C C . HIS A 1 92 ? 29.392 -6.583 -37.267 1.00 86.44 92 HIS A C 1
ATOM 726 O O . HIS A 1 92 ? 28.492 -7.392 -37.509 1.00 86.44 92 HIS A O 1
ATOM 732 N N . ARG A 1 93 ? 30.393 -6.876 -36.427 1.00 88.00 93 ARG A N 1
ATOM 733 C CA . ARG A 1 93 ? 30.515 -8.180 -35.760 1.00 88.00 93 ARG A CA 1
ATOM 734 C C . ARG A 1 93 ? 29.373 -8.446 -34.778 1.00 88.00 93 ARG A C 1
ATOM 736 O O . ARG A 1 93 ? 28.888 -9.575 -34.696 1.00 88.00 93 ARG A O 1
ATOM 743 N N . TRP A 1 94 ? 28.924 -7.422 -34.054 1.00 85.88 94 TRP A N 1
ATOM 744 C CA . TRP A 1 94 ? 27.776 -7.514 -33.155 1.00 85.88 94 TRP A CA 1
ATOM 745 C C . TRP A 1 94 ? 26.489 -7.833 -33.917 1.00 85.88 94 TRP A C 1
ATOM 747 O O . TRP A 1 94 ? 25.799 -8.785 -33.562 1.00 85.88 94 TRP A O 1
ATOM 757 N N . VAL A 1 95 ? 26.212 -7.118 -35.012 1.00 89.69 95 VAL A N 1
ATOM 758 C CA . VAL A 1 95 ? 25.043 -7.376 -35.870 1.00 89.69 95 VAL A CA 1
ATOM 759 C C . VAL A 1 95 ? 25.052 -8.814 -36.388 1.00 89.69 95 VAL A C 1
ATOM 761 O O . VAL A 1 95 ? 24.050 -9.515 -36.243 1.00 89.69 95 VAL A O 1
ATOM 764 N N . ALA A 1 96 ? 26.188 -9.287 -36.909 1.00 86.25 96 ALA A N 1
ATOM 765 C CA . ALA A 1 96 ? 26.326 -10.666 -37.376 1.00 86.25 96 ALA A CA 1
ATOM 766 C C . ALA A 1 96 ? 26.075 -11.689 -36.251 1.00 86.25 96 ALA A C 1
ATOM 768 O O . ALA A 1 96 ? 25.388 -12.692 -36.448 1.00 86.25 96 ALA A O 1
ATOM 769 N N . THR A 1 97 ? 26.570 -11.410 -35.041 1.00 83.75 97 THR A N 1
ATOM 770 C CA . THR A 1 97 ? 26.361 -12.263 -33.862 1.00 83.75 97 THR A CA 1
ATOM 771 C C . THR A 1 97 ? 24.891 -12.292 -33.442 1.00 83.75 97 THR A C 1
ATOM 773 O O . THR A 1 97 ? 24.354 -13.362 -33.155 1.00 83.75 97 THR A O 1
ATOM 776 N N . CYS A 1 98 ? 24.205 -11.148 -33.432 1.00 79.12 98 CYS A N 1
ATOM 777 C CA . CYS A 1 98 ? 22.775 -11.085 -33.140 1.00 79.12 98 CYS A CA 1
ATOM 778 C C . CYS A 1 98 ? 21.958 -11.870 -34.172 1.00 79.12 98 CYS A C 1
ATOM 780 O O . CYS A 1 98 ? 21.086 -12.644 -33.790 1.00 79.12 98 CYS A O 1
ATOM 782 N N . GLN A 1 99 ? 22.265 -11.724 -35.464 1.00 79.94 99 GLN A N 1
ATOM 783 C CA . GLN A 1 99 ? 21.583 -12.436 -36.550 1.00 79.94 99 GLN A CA 1
ATOM 784 C C . GLN A 1 99 ? 21.762 -13.955 -36.468 1.00 79.94 99 GLN A C 1
ATOM 786 O O . GLN A 1 99 ? 20.784 -14.686 -36.612 1.00 79.94 99 GLN A O 1
ATOM 791 N N . ALA A 1 100 ? 22.966 -14.438 -36.157 1.00 76.69 100 ALA A N 1
ATOM 792 C CA . ALA A 1 100 ? 23.207 -15.866 -35.960 1.00 76.69 100 ALA A CA 1
ATOM 793 C C . ALA A 1 100 ? 22.443 -16.433 -34.744 1.00 76.69 100 ALA A C 1
ATOM 795 O O . ALA A 1 100 ? 21.890 -17.529 -34.806 1.00 76.69 100 ALA A O 1
ATOM 796 N N . ASN A 1 101 ? 22.364 -15.676 -33.644 1.00 67.31 101 ASN A N 1
ATOM 797 C CA . ASN A 1 101 ? 21.717 -16.122 -32.402 1.00 67.31 101 ASN A CA 1
ATOM 798 C C . ASN A 1 101 ? 20.190 -15.927 -32.374 1.00 67.31 101 ASN A C 1
ATOM 800 O O . ASN A 1 101 ? 19.506 -16.537 -31.549 1.00 67.31 101 ASN A O 1
ATOM 804 N N . LEU A 1 102 ? 19.634 -15.118 -33.281 1.00 62.91 102 LEU A N 1
ATOM 805 C CA . LEU A 1 102 ? 18.187 -14.926 -33.423 1.00 62.91 102 LEU A CA 1
ATOM 806 C C . LEU A 1 102 ? 17.459 -16.244 -33.750 1.00 62.91 102 LEU A C 1
ATOM 808 O O . LEU A 1 102 ? 16.353 -16.463 -33.256 1.00 62.91 102 LEU A O 1
ATOM 812 N N . PHE A 1 103 ? 18.091 -17.155 -34.498 1.00 57.12 103 PHE A N 1
ATOM 813 C CA . PHE A 1 103 ? 17.523 -18.474 -34.804 1.00 57.12 103 PHE A CA 1
ATOM 814 C C . PHE A 1 103 ? 17.473 -19.393 -33.574 1.00 57.12 103 PHE A C 1
ATOM 816 O O . PHE A 1 103 ? 16.429 -19.986 -33.303 1.00 57.12 103 PHE A O 1
ATOM 823 N N . SER A 1 104 ? 18.538 -19.435 -32.765 1.00 59.44 104 SER A N 1
ATOM 824 C CA . SER A 1 104 ? 18.557 -20.196 -31.504 1.00 59.44 104 SER A CA 1
ATOM 825 C C . SER A 1 104 ? 17.505 -19.700 -30.507 1.00 59.44 104 SER A C 1
ATOM 827 O O . SER A 1 104 ? 16.877 -20.502 -29.822 1.00 59.44 104 SER A O 1
ATOM 829 N N . SER A 1 105 ? 17.261 -18.387 -30.457 1.00 58.91 105 SER A N 1
ATOM 830 C CA . SER A 1 105 ? 16.235 -17.786 -29.593 1.00 58.91 105 SER A CA 1
ATOM 831 C C . SER A 1 105 ? 14.807 -18.131 -30.049 1.00 58.91 105 SER A C 1
ATOM 833 O O . SER A 1 105 ? 13.938 -18.447 -29.232 1.00 58.91 105 SER A O 1
ATOM 835 N N . ARG A 1 106 ? 14.560 -18.160 -31.366 1.00 59.19 106 ARG A N 1
ATOM 836 C CA . ARG A 1 106 ? 13.237 -18.468 -31.933 1.00 59.19 106 ARG A CA 1
ATOM 837 C C . ARG A 1 106 ? 12.819 -19.930 -31.723 1.00 59.19 106 ARG A C 1
ATOM 839 O O . ARG A 1 106 ? 11.646 -20.190 -31.466 1.00 59.19 106 ARG A O 1
ATOM 846 N N . GLU A 1 107 ? 13.768 -20.864 -31.762 1.00 60.03 107 GLU A N 1
ATOM 847 C CA . GLU A 1 107 ? 13.529 -22.294 -31.489 1.00 60.03 107 GLU A CA 1
ATOM 848 C C . GLU A 1 107 ? 13.267 -22.600 -30.002 1.00 60.03 107 GLU A C 1
ATOM 850 O O . GLU A 1 107 ? 12.591 -23.574 -29.660 1.00 60.03 107 GLU A O 1
ATOM 855 N N . ILE A 1 108 ? 13.779 -21.772 -29.086 1.00 59.59 108 ILE A N 1
ATOM 856 C CA . ILE A 1 108 ? 13.459 -21.861 -27.650 1.00 59.59 108 ILE A CA 1
ATOM 857 C C . ILE A 1 108 ? 12.034 -21.343 -27.394 1.00 59.59 108 ILE A C 1
ATOM 859 O O . ILE A 1 108 ? 11.281 -21.958 -26.636 1.00 59.59 108 ILE A O 1
ATOM 863 N N . LEU A 1 109 ? 11.635 -20.266 -28.080 1.00 57.66 109 LEU A N 1
ATOM 864 C CA . LEU A 1 109 ? 10.294 -19.680 -27.974 1.00 57.66 109 LEU A CA 1
ATOM 865 C C . LEU A 1 109 ? 9.193 -20.591 -28.553 1.00 57.66 109 LEU A C 1
ATOM 867 O O . LEU A 1 109 ? 8.089 -20.654 -28.017 1.00 57.66 109 LEU A O 1
ATOM 871 N N . ARG A 1 110 ? 9.485 -21.324 -29.638 1.00 57.06 110 ARG A N 1
ATOM 872 C CA . ARG A 1 110 ? 8.538 -22.275 -30.250 1.00 57.06 110 ARG A CA 1
ATOM 873 C C . ARG A 1 110 ? 8.266 -23.513 -29.395 1.00 57.06 110 ARG A C 1
ATOM 875 O O . ARG A 1 110 ? 7.128 -23.963 -29.325 1.00 57.06 110 ARG A O 1
ATOM 882 N N . ARG A 1 111 ? 9.288 -24.053 -28.724 1.00 56.94 111 ARG A N 1
ATOM 883 C CA . ARG A 1 111 ? 9.118 -25.212 -27.829 1.00 56.94 111 ARG A CA 1
ATOM 884 C C . ARG A 1 111 ? 8.289 -24.871 -26.593 1.00 56.94 111 ARG A C 1
ATOM 886 O O . ARG A 1 111 ? 7.401 -25.629 -26.229 1.00 56.94 111 ARG A O 1
ATOM 893 N N . THR A 1 112 ? 8.507 -23.688 -26.023 1.00 56.25 112 THR A N 1
ATOM 894 C CA . THR A 1 112 ? 7.745 -23.217 -24.854 1.00 56.25 112 THR A CA 1
ATOM 895 C C . THR A 1 112 ? 6.266 -22.968 -25.152 1.00 56.25 112 THR A C 1
ATOM 897 O O . THR A 1 112 ? 5.439 -23.155 -24.264 1.00 56.25 112 THR A O 1
ATOM 900 N N . THR A 1 113 ? 5.915 -22.588 -26.386 1.00 55.03 113 THR A N 1
ATOM 901 C CA . THR A 1 113 ? 4.514 -22.401 -26.808 1.00 55.03 113 THR A CA 1
ATOM 902 C C . THR A 1 113 ? 3.794 -23.722 -27.096 1.00 55.03 113 THR A C 1
ATOM 904 O O . THR A 1 113 ? 2.626 -23.855 -26.758 1.00 55.03 113 THR A O 1
ATOM 907 N N . GLN A 1 114 ? 4.477 -24.733 -27.642 1.00 54.22 114 GLN A N 1
ATOM 908 C CA . GLN A 1 114 ? 3.861 -26.045 -27.901 1.00 54.22 114 GLN A CA 1
ATOM 909 C C . GLN A 1 114 ? 3.610 -26.865 -26.625 1.00 54.22 114 GLN A C 1
ATOM 911 O O . GLN A 1 114 ? 2.638 -27.613 -26.555 1.00 54.22 114 GLN A O 1
ATOM 916 N N . GLU A 1 115 ? 4.441 -26.709 -25.592 1.00 53.00 115 GLU A N 1
ATOM 917 C CA . GLU A 1 115 ? 4.240 -27.380 -24.296 1.00 53.00 115 GLU A CA 1
ATOM 918 C C . GLU A 1 115 ? 3.089 -26.770 -23.472 1.00 53.00 115 GLU A C 1
ATOM 920 O O . GLU A 1 115 ? 2.536 -27.436 -22.597 1.00 53.00 115 GLU A O 1
ATOM 925 N N . THR A 1 116 ? 2.678 -25.527 -23.755 1.00 51.09 116 THR A N 1
ATOM 926 C CA . THR A 1 116 ? 1.592 -24.849 -23.022 1.00 51.09 116 THR A CA 1
ATOM 927 C C . THR A 1 116 ? 0.191 -25.198 -23.532 1.00 51.09 116 THR A C 1
ATOM 929 O O . THR A 1 116 ? -0.770 -25.091 -22.772 1.00 51.09 116 THR A O 1
ATOM 932 N N . GLU A 1 117 ? 0.048 -25.681 -24.768 1.00 51.78 117 GLU A N 1
ATOM 933 C CA . GLU A 1 117 ? -1.260 -26.005 -25.364 1.00 51.78 117 GLU A CA 1
ATOM 934 C C . GLU A 1 117 ? -1.881 -27.311 -24.823 1.00 51.78 117 GLU A C 1
ATOM 936 O O . GLU A 1 117 ? -3.087 -27.514 -24.944 1.00 51.78 117 GLU A O 1
ATOM 941 N N . GLN A 1 118 ? -1.104 -28.181 -24.164 1.00 50.09 118 GLN A N 1
ATOM 942 C CA . GLN A 1 118 ? -1.604 -29.453 -23.611 1.00 50.09 118 GLN A CA 1
ATOM 943 C C . GLN A 1 118 ? -2.147 -29.354 -22.172 1.00 50.09 118 GLN A C 1
ATOM 945 O O . GLN A 1 118 ? -2.732 -30.313 -21.672 1.00 50.09 118 GLN A O 1
ATOM 950 N N . HIS A 1 119 ? -2.023 -28.198 -21.511 1.00 46.94 119 HIS A N 1
ATOM 951 C CA . HIS A 1 119 ? -2.486 -27.977 -20.133 1.00 46.94 119 HIS A CA 1
ATOM 952 C C . HIS A 1 119 ? -3.627 -26.947 -20.047 1.00 46.94 119 HIS A C 1
ATOM 954 O O . HIS A 1 119 ? -3.641 -26.068 -19.187 1.00 46.94 119 HIS A O 1
ATOM 960 N N . HIS A 1 120 ? -4.630 -27.058 -20.918 1.00 46.66 120 HIS A N 1
ATOM 961 C CA . HIS A 1 120 ? -5.853 -26.262 -20.811 1.00 46.66 120 HIS A CA 1
ATOM 962 C C . HIS A 1 120 ? -6.866 -26.928 -19.862 1.00 46.66 120 HIS A C 1
ATOM 964 O O . HIS A 1 120 ? -7.709 -27.697 -20.316 1.00 46.66 120 HIS A O 1
ATOM 970 N N . SER A 1 121 ? -6.793 -26.662 -18.548 1.00 46.47 121 SER A N 1
ATOM 971 C CA . SER A 1 121 ? -7.907 -26.883 -17.583 1.00 46.47 121 SER A CA 1
ATOM 972 C C . SER A 1 121 ? -7.750 -26.173 -16.220 1.00 46.47 121 SER A C 1
ATOM 974 O O . SER A 1 121 ? -8.382 -26.565 -15.244 1.00 46.47 121 SER A O 1
ATOM 976 N N . LEU A 1 122 ? -6.946 -25.111 -16.112 1.00 48.06 122 LEU A N 1
ATOM 977 C CA . LEU A 1 122 ? -6.922 -24.251 -14.917 1.00 48.06 122 LEU A CA 1
ATOM 978 C C . LEU A 1 122 ? -6.999 -22.779 -15.340 1.00 48.06 122 LEU A C 1
ATOM 980 O O . LEU A 1 122 ? -6.035 -22.021 -15.256 1.00 48.06 122 LEU A O 1
ATOM 984 N N . GLU A 1 123 ? -8.172 -22.379 -15.826 1.00 54.00 123 GLU A N 1
ATOM 985 C CA . GLU A 1 123 ? -8.570 -20.972 -15.901 1.00 54.00 123 GLU A CA 1
ATOM 986 C C . GLU A 1 123 ? -8.548 -20.376 -14.484 1.00 54.00 123 GLU A C 1
ATOM 988 O O . GLU A 1 123 ? -9.418 -20.692 -13.672 1.00 54.00 123 GLU A O 1
ATOM 993 N N . ASN A 1 124 ? -7.519 -19.572 -14.172 1.00 52.81 124 ASN A N 1
ATOM 994 C CA . ASN A 1 124 ? -7.621 -18.262 -13.492 1.00 52.81 124 ASN A CA 1
ATOM 995 C C . ASN A 1 124 ? -6.303 -17.688 -12.932 1.00 52.81 124 ASN A C 1
ATOM 997 O O . ASN A 1 124 ? -6.355 -16.668 -12.250 1.00 52.81 124 ASN A O 1
ATOM 1001 N N . ASP A 1 125 ? -5.120 -18.244 -13.216 1.00 55.94 125 ASP A N 1
ATOM 1002 C CA . ASP A 1 125 ? -3.880 -17.616 -12.713 1.00 55.94 125 ASP A CA 1
ATOM 1003 C C . ASP A 1 125 ? -2.716 -17.647 -13.710 1.00 55.94 125 ASP A C 1
ATOM 1005 O O . ASP A 1 125 ? -1.576 -17.976 -13.385 1.00 55.94 125 ASP A O 1
ATOM 1009 N N . ILE A 1 126 ? -2.993 -17.271 -14.962 1.00 57.59 126 ILE A N 1
ATOM 1010 C CA . ILE A 1 126 ? -1.918 -16.907 -15.889 1.00 57.59 126 ILE A CA 1
ATOM 1011 C C . ILE A 1 126 ? -1.408 -15.533 -15.451 1.00 57.59 126 ILE A C 1
ATOM 1013 O O . ILE A 1 126 ? -1.952 -14.486 -15.801 1.00 57.59 126 ILE A O 1
ATOM 1017 N N . GLN A 1 127 ? -0.371 -15.550 -14.618 1.00 61.44 127 GLN A N 1
ATOM 1018 C CA . GLN A 1 127 ? 0.302 -14.363 -14.115 1.00 61.44 127 GLN A CA 1
ATOM 1019 C C . GLN A 1 127 ? 0.981 -13.640 -15.292 1.00 61.44 127 GLN A C 1
ATOM 1021 O O . GLN A 1 127 ? 2.090 -13.984 -15.702 1.00 61.44 127 GLN A O 1
ATOM 1026 N N . TYR A 1 128 ? 0.305 -12.649 -15.875 1.00 60.75 128 TYR A N 1
ATOM 1027 C CA . TYR A 1 128 ? 0.838 -11.858 -16.981 1.00 60.75 128 TYR A CA 1
ATOM 1028 C C . TYR A 1 128 ? 2.147 -11.148 -16.567 1.00 60.75 128 TYR A C 1
ATOM 1030 O O . TYR A 1 128 ? 2.108 -10.147 -15.862 1.00 60.75 128 TYR A O 1
ATOM 1038 N N . GLY A 1 129 ? 3.296 -11.671 -17.017 1.00 67.81 129 GLY A N 1
ATOM 1039 C CA . GLY A 1 129 ? 4.609 -11.008 -17.121 1.00 67.81 129 GLY A CA 1
ATOM 1040 C C . GLY A 1 129 ? 5.300 -10.506 -15.835 1.00 67.81 129 GLY A C 1
ATOM 1041 O O . GLY A 1 129 ? 4.708 -9.896 -14.954 1.00 67.81 129 GLY A O 1
ATOM 1042 N N . TRP A 1 130 ? 6.632 -10.633 -15.769 1.00 75.19 130 TRP A N 1
ATOM 1043 C CA . TRP A 1 130 ? 7.474 -10.001 -14.730 1.00 75.19 130 TRP A CA 1
ATOM 1044 C C . TRP A 1 130 ? 7.494 -8.460 -14.801 1.00 75.19 130 TRP A C 1
ATOM 1046 O O . TRP A 1 130 ? 7.959 -7.806 -13.869 1.00 75.19 130 TRP A O 1
ATOM 1056 N N . ALA A 1 131 ? 7.000 -7.885 -15.901 1.00 78.25 131 ALA A N 1
ATOM 1057 C CA . ALA A 1 131 ? 7.040 -6.455 -16.196 1.00 78.25 131 ALA A CA 1
ATOM 1058 C C . ALA A 1 131 ? 5.709 -5.716 -15.954 1.00 78.25 131 ALA A C 1
ATOM 1060 O O . ALA A 1 131 ? 5.676 -4.492 -16.076 1.00 78.25 131 ALA A O 1
ATOM 1061 N N . LEU A 1 132 ? 4.610 -6.409 -15.628 1.00 75.00 132 LEU A N 1
ATOM 1062 C CA . LEU A 1 132 ? 3.328 -5.739 -15.396 1.00 75.00 132 LEU A CA 1
ATOM 1063 C C . LEU A 1 132 ? 3.164 -5.318 -13.936 1.00 75.00 132 LEU A C 1
ATOM 1065 O O . LEU A 1 132 ? 3.433 -6.065 -12.991 1.00 75.00 132 LEU A O 1
ATOM 1069 N N . LYS A 1 133 ? 2.689 -4.084 -13.750 1.00 76.62 133 LYS A N 1
ATOM 1070 C CA . LYS A 1 133 ? 2.379 -3.528 -12.435 1.00 76.62 133 LYS A CA 1
ATOM 1071 C C . LYS A 1 133 ? 1.188 -4.286 -11.856 1.00 76.62 133 LYS A C 1
ATOM 1073 O O . LYS A 1 133 ? 0.083 -4.190 -12.378 1.00 76.62 133 LYS A O 1
ATOM 1078 N N . LYS A 1 134 ? 1.404 -5.000 -10.750 1.00 76.69 134 LYS A N 1
ATOM 1079 C CA . LYS A 1 134 ? 0.307 -5.626 -10.005 1.00 76.69 134 LYS A CA 1
ATOM 1080 C C . LYS A 1 134 ? -0.668 -4.543 -9.553 1.00 76.69 134 LYS A C 1
ATOM 1082 O O . LYS A 1 134 ? -0.263 -3.567 -8.913 1.00 76.69 134 LYS A O 1
ATOM 1087 N N . GLU A 1 135 ? -1.943 -4.724 -9.870 1.00 75.00 135 GLU A N 1
ATOM 1088 C CA . GLU A 1 135 ? -2.994 -3.865 -9.344 1.00 75.00 135 GLU A CA 1
ATOM 1089 C C . GLU A 1 135 ? -2.993 -3.947 -7.816 1.00 75.00 135 GLU A C 1
ATOM 1091 O O . GLU A 1 135 ? -3.039 -5.027 -7.214 1.00 75.00 135 GLU A O 1
ATOM 1096 N N . LYS A 1 136 ? -2.899 -2.787 -7.164 1.00 72.38 136 LYS A N 1
ATOM 1097 C CA . LYS A 1 136 ? -2.948 -2.716 -5.708 1.00 72.38 136 LYS A CA 1
ATOM 1098 C C . LYS A 1 136 ? -4.399 -2.907 -5.280 1.00 72.38 136 LYS A C 1
ATOM 1100 O O . LYS A 1 136 ? -5.192 -1.974 -5.353 1.00 72.38 136 LYS A O 1
ATOM 1105 N N . LYS A 1 137 ? -4.740 -4.106 -4.811 1.00 70.31 137 LYS A N 1
ATOM 1106 C CA . LYS A 1 137 ? -6.062 -4.381 -4.235 1.00 70.31 137 LYS A CA 1
ATOM 1107 C C . LYS A 1 137 ? -6.240 -3.550 -2.959 1.00 70.31 137 LYS A C 1
ATOM 1109 O O . LYS A 1 137 ? -5.499 -3.720 -1.990 1.00 70.31 137 LYS A O 1
ATOM 1114 N N . PHE A 1 138 ? -7.209 -2.637 -2.963 1.00 65.75 138 PHE A N 1
ATOM 1115 C CA . PHE A 1 138 ? -7.603 -1.880 -1.776 1.00 65.75 138 PHE A CA 1
ATOM 1116 C C . PHE A 1 138 ? -8.625 -2.693 -0.981 1.00 65.75 138 PHE A C 1
ATOM 1118 O O . PHE A 1 138 ? -9.803 -2.739 -1.321 1.00 65.75 138 PHE A O 1
ATOM 1125 N N . VAL A 1 139 ? -8.164 -3.356 0.078 1.00 76.25 139 VAL A N 1
ATOM 1126 C CA . VAL A 1 139 ? -9.031 -4.129 0.974 1.00 76.25 139 VAL A CA 1
ATOM 1127 C C . VAL A 1 139 ? -9.490 -3.232 2.122 1.00 76.25 139 VAL A C 1
ATOM 1129 O O . VAL A 1 139 ? -8.671 -2.622 2.811 1.00 76.25 139 VAL A O 1
ATOM 1132 N N . ARG A 1 140 ? -10.809 -3.132 2.323 1.00 86.00 140 ARG A N 1
ATOM 1133 C CA . ARG A 1 140 ? -11.399 -2.428 3.473 1.00 86.00 140 ARG A CA 1
ATOM 1134 C C . ARG A 1 140 ? -11.175 -3.231 4.758 1.00 86.00 140 ARG A C 1
ATOM 1136 O O . ARG A 1 140 ? -11.145 -4.457 4.726 1.00 86.00 140 ARG A O 1
ATOM 1143 N N . PHE A 1 141 ? -11.054 -2.545 5.897 1.00 87.31 141 PHE A N 1
ATOM 1144 C CA . PHE A 1 141 ? -10.965 -3.222 7.196 1.00 87.31 141 PHE A CA 1
ATOM 1145 C C . PHE A 1 141 ? -12.261 -3.976 7.492 1.00 87.31 141 PHE A C 1
ATOM 1147 O O . PHE A 1 141 ? -13.351 -3.428 7.294 1.00 87.31 141 PHE A O 1
ATOM 1154 N N . SER A 1 142 ? -12.135 -5.210 7.982 1.00 89.31 142 SER A N 1
ATOM 1155 C CA . SER A 1 142 ? -13.285 -6.002 8.410 1.00 89.31 142 SER A CA 1
ATOM 1156 C C . SER A 1 142 ? -13.948 -5.377 9.641 1.00 89.31 142 SER A C 1
ATOM 1158 O O . SER A 1 142 ? -13.318 -4.624 10.388 1.00 89.31 142 SER A O 1
ATOM 1160 N N . CYS A 1 143 ? -15.230 -5.687 9.861 1.00 89.25 143 CYS A N 1
ATOM 1161 C CA . CYS A 1 143 ? -15.999 -5.138 10.986 1.00 89.25 143 CYS A CA 1
ATOM 1162 C C . CYS A 1 143 ? -15.312 -5.423 12.331 1.00 89.25 143 CYS A C 1
ATOM 1164 O O . CYS A 1 143 ? -15.066 -4.510 13.111 1.00 89.25 143 CYS A O 1
ATOM 1166 N N . LYS A 1 144 ? -14.847 -6.665 12.517 1.00 91.94 144 LYS A N 1
ATOM 1167 C CA . LYS A 1 144 ? -14.134 -7.117 13.722 1.00 91.94 144 LYS A CA 1
ATOM 1168 C C . LYS A 1 144 ? -12.874 -6.298 14.002 1.00 91.94 144 LYS A C 1
ATOM 1170 O O . LYS A 1 144 ? -12.576 -5.982 15.150 1.00 91.94 144 LYS A O 1
ATOM 1175 N N . VAL A 1 145 ? -12.115 -5.957 12.956 1.00 93.25 145 VAL A N 1
ATOM 1176 C CA . VAL A 1 145 ? -10.904 -5.133 13.090 1.00 93.25 145 VAL A CA 1
ATOM 1177 C C . VAL A 1 145 ? -11.269 -3.702 13.482 1.00 93.25 145 VAL A C 1
ATOM 1179 O O . VAL A 1 145 ? -10.615 -3.128 14.351 1.00 93.25 145 VAL A O 1
ATOM 1182 N N . LYS A 1 146 ? -12.319 -3.130 12.881 1.00 93.94 146 LYS A N 1
ATOM 1183 C CA . LYS A 1 146 ? -12.792 -1.779 13.223 1.00 93.94 146 LYS A CA 1
ATOM 1184 C C . LYS A 1 146 ? -13.268 -1.693 14.671 1.00 93.94 146 LYS A C 1
ATOM 1186 O O . LYS A 1 146 ? -12.829 -0.792 15.376 1.00 93.94 146 LYS A O 1
ATOM 1191 N N . GLU A 1 147 ? -14.090 -2.643 15.114 1.00 94.31 147 GLU A N 1
ATOM 1192 C CA . GLU A 1 147 ? -14.587 -2.731 16.494 1.00 94.31 147 GLU A CA 1
ATOM 1193 C C . GLU A 1 147 ? -13.437 -2.820 17.498 1.00 94.31 147 GLU A C 1
ATOM 1195 O O . GLU A 1 147 ? -13.391 -2.070 18.472 1.00 94.31 147 GLU A O 1
ATOM 1200 N N . PHE A 1 148 ? -12.458 -3.688 17.230 1.00 95.31 148 PHE A N 1
ATOM 1201 C CA . PHE A 1 148 ? -11.281 -3.827 18.080 1.00 95.31 148 PHE A CA 1
ATOM 1202 C C . PHE A 1 148 ? -10.468 -2.528 18.171 1.00 95.31 148 PHE A C 1
ATOM 1204 O O . PHE A 1 148 ? -10.088 -2.112 19.268 1.00 95.31 148 PHE A O 1
ATOM 1211 N N . LEU A 1 149 ? -10.219 -1.859 17.039 1.00 95.12 149 LEU A N 1
ATOM 1212 C CA . LEU A 1 149 ? -9.490 -0.590 17.028 1.00 95.12 149 LEU A CA 1
ATOM 1213 C C . LEU A 1 149 ? -10.269 0.530 17.719 1.00 95.12 149 LEU A C 1
ATOM 1215 O O . LEU A 1 149 ? -9.669 1.320 18.441 1.00 95.12 149 LEU A O 1
ATOM 1219 N N . GLN A 1 150 ? -11.583 0.595 17.517 1.00 94.12 150 GLN A N 1
ATOM 1220 C CA . GLN A 1 150 ? -12.441 1.589 18.151 1.00 94.12 150 GLN A CA 1
ATOM 1221 C C . GLN A 1 150 ? -12.467 1.408 19.669 1.00 94.12 150 GLN A C 1
ATOM 1223 O O . GLN A 1 150 ? -12.246 2.376 20.390 1.00 94.12 150 GLN A O 1
ATOM 1228 N N . LYS A 1 151 ? -12.630 0.172 20.153 1.00 94.62 151 LYS A N 1
ATOM 1229 C CA . LYS A 1 151 ? -12.546 -0.139 21.583 1.00 94.62 151 LYS A CA 1
ATOM 1230 C C . LYS A 1 151 ? -11.185 0.244 22.162 1.00 94.62 151 LYS A C 1
ATOM 1232 O O . LYS A 1 151 ? -11.117 0.966 23.145 1.00 94.62 151 LYS A O 1
ATOM 1237 N N . THR A 1 152 ? -10.101 -0.158 21.497 1.00 95.19 152 THR A N 1
ATOM 1238 C CA . THR A 1 152 ? -8.733 0.185 21.926 1.00 95.19 152 THR A CA 1
ATOM 1239 C C . THR A 1 152 ? -8.511 1.701 21.993 1.00 95.19 152 THR A C 1
ATOM 1241 O O . THR A 1 152 ? -7.817 2.194 22.881 1.00 95.19 152 THR A O 1
ATOM 1244 N N . TYR A 1 153 ? -9.092 2.449 21.052 1.00 93.88 153 TYR A N 1
ATOM 1245 C CA . TYR A 1 153 ? -9.024 3.907 21.038 1.00 93.88 153 TYR A CA 1
ATOM 1246 C C . TYR A 1 153 ? -9.803 4.518 22.210 1.00 93.88 153 TYR A C 1
ATOM 1248 O O . TYR A 1 153 ? -9.242 5.327 22.947 1.00 93.88 153 TYR A O 1
ATOM 1256 N N . GLN A 1 154 ? -11.046 4.082 22.426 1.00 92.94 154 GLN A N 1
ATOM 1257 C CA . GLN A 1 154 ? -11.904 4.537 23.526 1.00 92.94 154 GLN A CA 1
ATOM 1258 C C . GLN A 1 154 ? -11.302 4.216 24.901 1.00 92.94 154 GLN A C 1
ATOM 1260 O O . GLN A 1 154 ? -11.276 5.083 25.769 1.00 92.94 154 GLN A O 1
ATOM 1265 N N . ASP A 1 155 ? -10.734 3.022 25.086 1.00 93.69 155 ASP A N 1
ATOM 1266 C CA . ASP A 1 155 ? -10.021 2.644 26.315 1.00 93.69 155 ASP A CA 1
ATOM 1267 C C . ASP A 1 155 ? -8.834 3.594 26.581 1.00 93.69 155 ASP A C 1
ATOM 1269 O O . ASP A 1 155 ? -8.554 3.978 27.721 1.00 93.69 155 ASP A O 1
ATOM 1273 N N . GLY A 1 156 ? -8.149 4.031 25.518 1.00 92.88 156 GLY A N 1
ATOM 1274 C CA . GLY A 1 156 ? -7.096 5.044 25.583 1.00 92.88 156 GLY A CA 1
ATOM 1275 C C . GLY A 1 156 ? -7.605 6.445 25.940 1.00 92.88 156 GLY A C 1
ATOM 1276 O O . GLY A 1 156 ? -6.909 7.189 26.629 1.00 92.88 156 GLY A O 1
ATOM 1277 N N . GLU A 1 157 ? -8.815 6.807 25.509 1.00 91.06 157 GLU A N 1
ATOM 1278 C CA . GLU A 1 157 ? -9.460 8.069 25.893 1.00 91.06 157 GLU A CA 1
ATOM 1279 C C . GLU A 1 157 ? -9.896 8.056 27.361 1.00 91.06 157 GLU A C 1
ATOM 1281 O O . GLU A 1 157 ? -9.614 9.009 28.084 1.00 91.06 157 GLU A O 1
ATOM 1286 N N . VAL A 1 158 ? -10.515 6.964 27.822 1.00 91.31 158 VAL A N 1
ATOM 1287 C CA . VAL A 1 158 ? -10.963 6.803 29.216 1.00 91.31 158 VAL A CA 1
ATOM 1288 C C . VAL A 1 158 ? -9.776 6.756 30.180 1.00 91.31 158 VAL A C 1
ATOM 1290 O O . VAL A 1 158 ? -9.810 7.381 31.236 1.00 91.31 158 VAL A O 1
ATOM 1293 N N . SER A 1 159 ? -8.702 6.051 29.817 1.00 92.31 159 SER A N 1
ATOM 1294 C CA . SER A 1 159 ? -7.477 5.989 30.627 1.00 92.31 159 SER A CA 1
ATOM 1295 C C . SER A 1 159 ? -6.594 7.239 30.515 1.00 92.31 159 SER A C 1
ATOM 1297 O O . SER A 1 159 ? -5.627 7.373 31.265 1.00 92.31 159 SER A O 1
ATOM 1299 N N . GLY A 1 160 ? -6.877 8.135 29.563 1.00 90.94 160 GLY A N 1
ATOM 1300 C CA . GLY A 1 160 ? -6.051 9.304 29.252 1.00 90.94 160 GLY A CA 1
ATOM 1301 C C . GLY A 1 160 ? -4.700 8.977 28.601 1.00 90.94 160 GLY A C 1
ATOM 1302 O O . GLY A 1 160 ? -3.898 9.882 28.362 1.00 90.94 160 GLY A O 1
ATOM 1303 N N . ARG A 1 161 ? -4.417 7.704 28.292 1.00 92.69 161 ARG A N 1
ATOM 1304 C CA . ARG A 1 161 ? -3.164 7.260 27.672 1.00 92.69 161 ARG A CA 1
ATOM 1305 C C . ARG A 1 161 ? -3.431 6.635 26.306 1.00 92.69 161 ARG A C 1
ATOM 1307 O O . ARG A 1 161 ? -3.940 5.524 26.200 1.00 92.69 161 ARG A O 1
ATOM 1314 N N . LYS A 1 162 ? -2.984 7.314 25.245 1.00 92.12 162 LYS A N 1
ATOM 1315 C CA . LYS A 1 162 ? -3.066 6.801 23.868 1.00 92.12 162 LYS A CA 1
ATOM 1316 C C . LYS A 1 162 ? -2.342 5.458 23.721 1.00 92.12 162 LYS A C 1
ATOM 1318 O O . LYS A 1 162 ? -1.172 5.333 24.087 1.00 92.12 162 LYS A O 1
ATOM 1323 N N . ALA A 1 163 ? -3.023 4.486 23.115 1.00 93.94 163 ALA A N 1
ATOM 1324 C CA . ALA A 1 163 ? -2.428 3.207 22.752 1.00 93.94 163 ALA A CA 1
ATOM 1325 C C . ALA A 1 163 ? -1.361 3.390 21.659 1.00 93.94 163 ALA A C 1
ATOM 1327 O O . ALA A 1 163 ? -1.572 4.102 20.673 1.00 93.94 163 ALA A O 1
ATOM 1328 N N . ASN A 1 164 ? -0.212 2.733 21.819 1.00 96.19 164 ASN A N 1
ATOM 1329 C CA . ASN A 1 164 ? 0.856 2.764 20.825 1.00 96.19 164 ASN A CA 1
ATOM 1330 C C . ASN A 1 164 ? 0.483 1.872 19.622 1.00 96.19 164 ASN A C 1
ATOM 1332 O O . ASN A 1 164 ? 0.251 0.676 19.813 1.00 96.19 164 ASN A O 1
ATOM 1336 N N . PRO A 1 165 ? 0.472 2.391 18.379 1.00 96.06 165 PRO A N 1
ATOM 1337 C CA . PRO A 1 165 ? 0.111 1.612 17.193 1.00 96.06 165 PRO A CA 1
ATOM 1338 C C . PRO A 1 165 ? 0.933 0.331 16.985 1.00 96.06 165 PRO A C 1
ATOM 1340 O O . PRO A 1 165 ? 0.408 -0.659 16.472 1.00 96.06 165 PRO A O 1
ATOM 1343 N N . SER A 1 166 ? 2.209 0.324 17.383 1.00 97.06 166 SER A N 1
ATOM 1344 C CA . SER A 1 166 ? 3.065 -0.866 17.294 1.00 97.06 166 SER A CA 1
ATOM 1345 C C . SER A 1 166 ? 2.608 -1.964 18.248 1.00 97.06 166 SER A C 1
ATOM 1347 O O . SER A 1 166 ? 2.513 -3.124 17.845 1.00 97.06 166 SER A O 1
ATOM 1349 N N . ASP A 1 167 ? 2.257 -1.592 19.477 1.00 96.56 167 ASP A N 1
ATOM 1350 C CA . ASP A 1 167 ? 1.785 -2.531 20.494 1.00 96.56 167 ASP A CA 1
ATOM 1351 C C . ASP A 1 167 ? 0.418 -3.097 20.102 1.00 96.56 167 ASP A C 1
ATOM 1353 O O . ASP A 1 167 ? 0.208 -4.306 20.170 1.00 96.56 167 ASP A O 1
ATOM 1357 N N . VAL A 1 168 ? -0.480 -2.254 19.575 1.00 96.81 168 VAL A N 1
ATOM 1358 C CA . VAL A 1 168 ? -1.790 -2.684 19.057 1.00 96.81 168 VAL A CA 1
ATOM 1359 C C . VAL A 1 168 ? -1.630 -3.660 17.886 1.00 96.81 168 VAL A C 1
ATOM 1361 O O . VAL A 1 168 ? -2.313 -4.682 17.846 1.00 96.81 168 VAL A O 1
ATOM 1364 N N . SER A 1 169 ? -0.691 -3.409 16.964 1.00 97.12 169 SER A N 1
ATOM 1365 C CA . SER A 1 169 ? -0.396 -4.328 15.851 1.00 97.12 169 SER A CA 1
ATOM 1366 C C . SER A 1 169 ? 0.069 -5.702 16.344 1.00 97.12 169 SER A C 1
ATOM 1368 O O . SER A 1 169 ? -0.371 -6.729 15.826 1.00 97.12 169 SER A O 1
ATOM 1370 N N . GLN A 1 170 ? 0.940 -5.746 17.356 1.00 96.62 170 GLN A N 1
ATOM 1371 C CA . GLN A 1 170 ? 1.383 -7.014 17.943 1.00 96.62 170 GLN A CA 1
ATOM 1372 C C . GLN A 1 170 ? 0.255 -7.702 18.714 1.00 96.62 170 GLN A C 1
ATOM 1374 O O . GLN A 1 170 ? 0.081 -8.915 18.589 1.00 96.62 170 GLN A O 1
ATOM 1379 N N . HIS A 1 171 ? -0.558 -6.932 19.437 1.00 95.25 171 HIS A N 1
ATOM 1380 C CA . HIS A 1 171 ? -1.709 -7.446 20.169 1.00 95.25 171 HIS A CA 1
ATOM 1381 C C . HIS A 1 171 ? -2.740 -8.087 19.227 1.00 95.25 171 HIS A C 1
ATOM 1383 O O . HIS A 1 171 ? -3.183 -9.206 19.473 1.00 95.25 171 HIS A O 1
ATOM 1389 N N . MET A 1 172 ? -3.027 -7.472 18.072 1.00 95.44 172 MET A N 1
ATOM 1390 C CA . MET A 1 172 ? -3.878 -8.082 17.038 1.00 95.44 172 MET A CA 1
ATOM 1391 C C . MET A 1 172 ? -3.402 -9.485 16.622 1.00 95.44 172 MET A C 1
ATOM 1393 O O . MET A 1 172 ? -4.221 -10.365 16.369 1.00 95.44 172 MET A O 1
ATOM 1397 N N . LYS A 1 173 ? -2.087 -9.729 16.559 1.00 94.94 173 LYS A N 1
ATOM 1398 C CA . LYS A 1 173 ? -1.526 -11.031 16.147 1.00 94.94 173 LYS A CA 1
ATOM 1399 C C . LYS A 1 173 ? -1.617 -12.089 17.250 1.00 94.94 173 LYS A C 1
ATOM 1401 O O . LYS A 1 173 ? -1.736 -13.289 16.957 1.00 94.94 173 LYS A O 1
ATOM 1406 N N . SER A 1 174 ? -1.535 -11.661 18.509 1.00 93.44 174 SER A N 1
ATOM 1407 C CA . SER A 1 174 ? -1.550 -12.550 19.672 1.00 93.44 174 SER A CA 1
ATOM 1408 C C . SER A 1 174 ? -2.956 -12.886 20.162 1.00 93.44 174 SER A C 1
ATOM 1410 O O . SER A 1 174 ? -3.121 -13.943 20.765 1.00 93.44 174 SER A O 1
ATOM 1412 N N . LEU A 1 175 ? -3.969 -12.071 19.849 1.00 93.12 175 LEU A N 1
ATOM 1413 C CA . LEU A 1 175 ? -5.348 -12.309 20.274 1.00 93.12 175 LEU A CA 1
ATOM 1414 C C . LEU A 1 175 ? -5.883 -13.676 19.815 1.00 93.12 175 LEU A C 1
ATOM 1416 O O . LEU A 1 175 ? -5.724 -14.109 18.661 1.00 93.12 175 LEU A O 1
ATOM 1420 N N . ARG A 1 176 ? -6.528 -14.360 20.760 1.00 94.69 176 ARG A N 1
ATOM 1421 C CA . ARG A 1 176 ? -7.172 -15.663 20.592 1.00 94.69 176 ARG A CA 1
ATOM 1422 C C . ARG A 1 176 ? -8.623 -15.580 21.053 1.00 94.69 176 ARG A C 1
ATOM 1424 O O . ARG A 1 176 ? -8.939 -14.783 21.930 1.00 94.69 176 ARG A O 1
ATOM 1431 N N . LYS A 1 177 ? -9.488 -16.371 20.426 1.00 91.75 177 LYS A N 1
ATOM 1432 C CA . LYS A 1 177 ? -10.872 -16.597 20.862 1.00 91.75 177 LYS A CA 1
ATOM 1433 C C . LYS A 1 177 ? -10.900 -17.659 21.967 1.00 91.75 177 LYS A C 1
ATOM 1435 O O . LYS A 1 177 ? -9.904 -18.351 22.180 1.00 91.75 177 LYS A O 1
ATOM 1440 N N . ASP A 1 178 ? -12.061 -17.858 22.584 1.00 91.00 178 ASP A N 1
ATOM 1441 C CA . ASP A 1 178 ? -12.266 -18.865 23.639 1.00 91.00 178 ASP A CA 1
ATOM 1442 C C . ASP A 1 178 ? -11.991 -20.305 23.170 1.00 91.00 178 ASP A C 1
ATOM 1444 O O . ASP A 1 178 ? -11.604 -21.162 23.957 1.00 91.00 178 ASP A O 1
ATOM 1448 N N . ASN A 1 179 ? -12.120 -20.566 21.866 1.00 87.88 179 ASN A N 1
ATOM 1449 C CA . ASN A 1 179 ? -11.794 -21.853 21.247 1.00 87.88 179 ASN A CA 1
ATOM 1450 C C . ASN A 1 179 ? -10.280 -22.070 21.005 1.00 87.88 179 ASN A C 1
ATOM 1452 O O . ASN A 1 179 ? -9.893 -23.089 20.440 1.00 87.88 179 ASN A O 1
ATOM 1456 N N . GLY A 1 180 ? -9.421 -21.115 21.381 1.00 87.88 180 GLY A N 1
ATOM 1457 C CA . GLY A 1 180 ? -7.969 -21.174 21.183 1.00 87.88 180 GLY A CA 1
ATOM 1458 C C . GLY A 1 180 ? -7.484 -20.782 19.780 1.00 87.88 180 GLY A C 1
ATOM 1459 O O . GLY A 1 180 ? -6.274 -20.707 19.547 1.00 87.88 180 GLY A O 1
ATOM 1460 N N . GLU A 1 181 ? -8.382 -20.477 18.841 1.00 90.12 181 GLU A N 1
ATOM 1461 C CA . GLU A 1 181 ? -8.019 -20.017 17.498 1.00 90.12 181 GLU A CA 1
ATOM 1462 C C . GLU A 1 181 ? -7.663 -18.527 17.469 1.00 90.12 181 GLU A C 1
ATOM 1464 O O . GLU A 1 181 ? -8.032 -17.748 18.351 1.00 90.12 181 GLU A O 1
ATOM 1469 N N . ARG A 1 182 ? -6.955 -18.095 16.416 1.00 92.94 182 ARG A N 1
ATOM 1470 C CA . ARG A 1 182 ?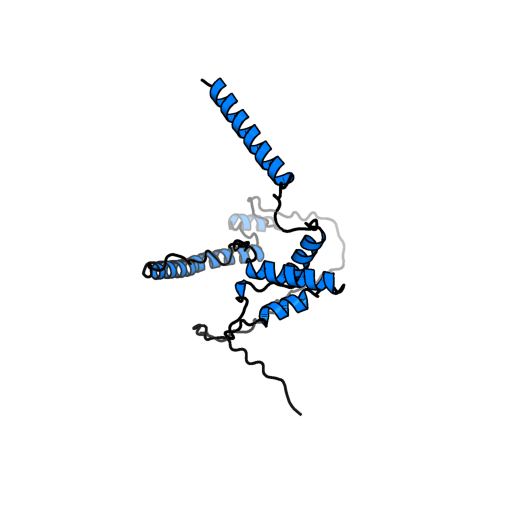 -6.626 -16.675 16.207 1.00 92.94 182 ARG A CA 1
ATOM 1471 C C . ARG A 1 182 ? -7.898 -15.846 16.036 1.00 92.94 182 ARG A C 1
ATOM 1473 O O . ARG A 1 182 ? -8.770 -16.206 15.248 1.00 92.94 182 ARG A O 1
ATOM 1480 N N . LEU A 1 183 ? -7.983 -14.715 16.744 1.00 93.38 183 LEU A N 1
ATOM 1481 C CA . LEU A 1 183 ? -9.117 -13.797 16.604 1.00 93.38 183 LEU A CA 1
ATOM 1482 C C . LEU A 1 183 ? -9.152 -13.162 15.207 1.00 93.38 183 LEU A C 1
ATOM 1484 O O . LEU A 1 183 ? -10.220 -13.088 14.600 1.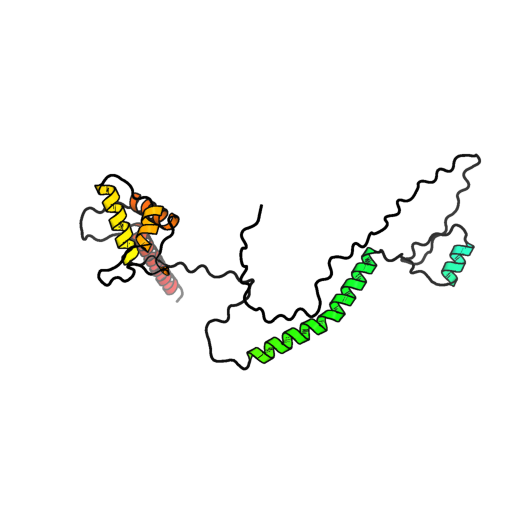00 93.38 183 LEU A O 1
ATOM 1488 N N . PHE A 1 184 ? -7.977 -12.776 14.700 1.00 94.44 184 PHE A N 1
ATOM 1489 C CA . PHE A 1 184 ? -7.781 -12.177 13.381 1.00 94.44 184 PHE A CA 1
ATOM 1490 C C . PHE A 1 184 ? -6.945 -13.074 12.472 1.00 94.44 184 PHE A C 1
ATOM 1492 O O . PHE A 1 184 ? -5.919 -13.629 12.889 1.00 94.44 184 PHE A O 1
ATOM 1499 N N . SER A 1 185 ? -7.353 -13.158 11.208 1.00 91.94 185 SER A N 1
ATOM 1500 C CA . SER A 1 185 ? -6.600 -13.869 10.174 1.00 91.94 185 SER A CA 1
ATOM 1501 C C . SER A 1 185 ? -5.345 -13.079 9.774 1.00 91.94 185 SER A C 1
ATOM 1503 O O . SER A 1 185 ? -5.344 -11.854 9.885 1.00 91.94 185 SER A O 1
ATOM 1505 N N . PRO A 1 186 ? -4.287 -13.719 9.235 1.00 90.81 186 PRO A N 1
ATOM 1506 C CA . PRO A 1 186 ? -3.083 -13.011 8.784 1.00 90.81 186 PRO A CA 1
ATOM 1507 C C . PRO A 1 186 ? -3.350 -11.870 7.790 1.00 90.81 186 PRO A C 1
ATOM 1509 O O . PRO A 1 186 ? -2.682 -10.842 7.837 1.00 90.81 186 PRO A O 1
ATOM 1512 N N . ASN A 1 187 ? -4.368 -12.026 6.940 1.00 88.31 187 ASN A N 1
ATOM 1513 C CA . ASN A 1 187 ? -4.786 -11.018 5.959 1.00 88.31 187 ASN A CA 1
ATOM 1514 C C . ASN A 1 187 ? -5.473 -9.796 6.593 1.00 88.31 187 ASN A C 1
ATOM 1516 O O . ASN A 1 187 ? -5.602 -8.760 5.949 1.00 88.31 187 ASN A O 1
ATOM 1520 N N . GLU A 1 188 ? -5.931 -9.917 7.840 1.00 90.75 188 GLU A N 1
ATOM 1521 C CA . GLU A 1 188 ? -6.597 -8.852 8.597 1.00 90.75 188 GLU A CA 1
ATOM 1522 C C . GLU A 1 188 ? -5.631 -8.114 9.533 1.00 90.75 188 GLU A C 1
ATOM 1524 O O . GLU A 1 188 ? -6.009 -7.137 10.179 1.00 90.75 188 GLU A O 1
ATOM 1529 N N . TRP A 1 189 ? -4.381 -8.572 9.637 1.00 93.75 189 TRP A N 1
ATOM 1530 C CA . TRP A 1 189 ? -3.382 -7.922 10.470 1.00 93.75 189 TRP A CA 1
ATOM 1531 C C . TRP A 1 189 ? -2.986 -6.575 9.887 1.00 93.75 189 TRP A C 1
ATOM 1533 O O . TRP A 1 189 ? -2.565 -6.466 8.735 1.00 93.75 189 TRP A O 1
ATOM 1543 N N . LEU A 1 190 ? -3.064 -5.548 10.726 1.00 93.31 190 LEU A N 1
ATOM 1544 C CA . LEU A 1 190 ? -2.725 -4.194 10.331 1.00 93.31 190 LEU A CA 1
ATOM 1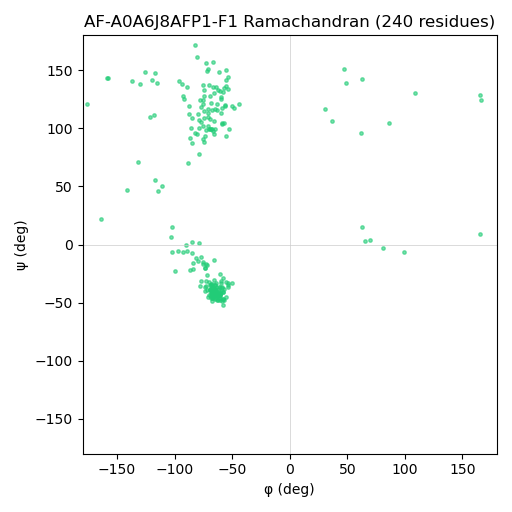545 C C . LEU A 1 190 ? -1.296 -3.841 10.723 1.00 93.31 190 LEU A C 1
ATOM 1547 O O . LEU A 1 190 ? -0.813 -4.176 11.808 1.00 93.31 190 LEU A O 1
ATOM 1551 N N . GLN A 1 191 ? -0.625 -3.124 9.828 1.00 93.81 191 GLN A N 1
ATOM 1552 C CA . GLN A 1 191 ? 0.660 -2.501 10.102 1.00 93.81 191 GLN A CA 1
ATOM 1553 C C . GLN A 1 191 ? 0.482 -1.314 11.060 1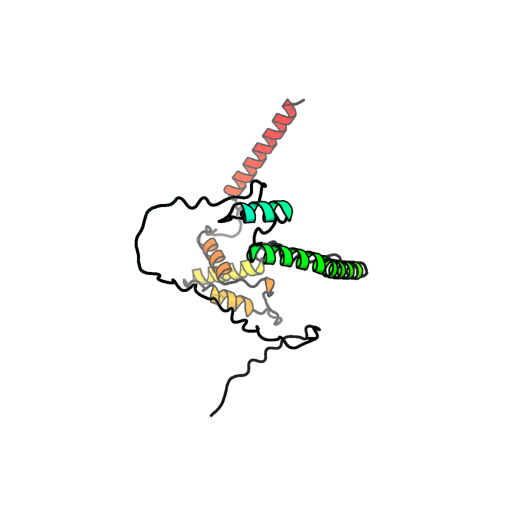.00 93.81 191 GLN A C 1
ATOM 1555 O O . GLN A 1 191 ? -0.552 -0.638 11.011 1.00 93.81 191 GLN A O 1
ATOM 1560 N N . PRO A 1 192 ? 1.498 -0.986 11.879 1.00 96.56 192 PRO A N 1
ATOM 1561 C CA . PRO A 1 192 ? 1.428 0.142 12.810 1.00 96.56 192 PRO A CA 1
ATOM 1562 C C . PRO A 1 192 ? 1.037 1.469 12.139 1.00 96.56 192 PRO A C 1
ATOM 1564 O O . PRO A 1 192 ? 0.283 2.255 12.706 1.00 96.56 192 PRO A O 1
ATOM 15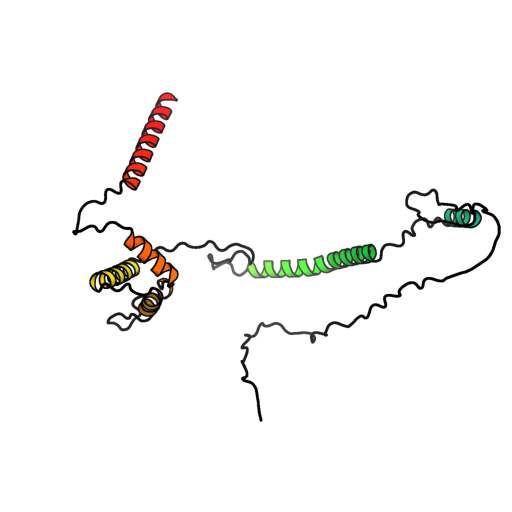67 N N . SER A 1 193 ? 1.473 1.698 10.896 1.00 94.19 193 SER A N 1
ATOM 1568 C CA . SER A 1 193 ? 1.108 2.886 10.111 1.00 94.19 193 SER A CA 1
ATOM 1569 C C . SER A 1 193 ? -0.385 2.952 9.767 1.00 94.19 193 SER A C 1
ATOM 1571 O O . SER A 1 193 ? -0.984 4.025 9.823 1.00 94.19 193 SER A O 1
ATOM 1573 N N . GLN A 1 194 ? -1.014 1.813 9.460 1.00 92.88 194 GLN A N 1
ATOM 1574 C CA . GLN A 1 194 ? -2.452 1.732 9.180 1.00 92.88 194 GLN A CA 1
ATOM 1575 C C . GLN A 1 194 ? -3.275 2.035 10.436 1.00 92.88 194 GLN A C 1
ATOM 1577 O O . GLN A 1 194 ? -4.269 2.757 10.357 1.00 92.88 194 GLN A O 1
ATOM 1582 N N . ILE A 1 195 ? -2.828 1.531 11.590 1.00 95.12 195 ILE A N 1
ATOM 1583 C CA . ILE A 1 195 ? -3.453 1.773 12.897 1.00 95.12 195 ILE A CA 1
ATOM 1584 C C . ILE A 1 195 ? -3.302 3.245 13.297 1.00 95.12 195 ILE A C 1
ATOM 1586 O O . ILE A 1 195 ? -4.283 3.885 13.664 1.00 95.12 195 ILE A O 1
ATOM 1590 N N . SER A 1 196 ? -2.102 3.813 13.148 1.00 95.12 196 SER A N 1
ATOM 1591 C CA . SER A 1 196 ? -1.844 5.234 13.408 1.00 95.12 196 SER A CA 1
ATOM 1592 C C . SER A 1 196 ? -2.739 6.141 12.557 1.00 95.12 196 SER A C 1
ATOM 1594 O O . SER A 1 196 ? -3.391 7.037 13.090 1.00 95.12 196 SER A O 1
ATOM 1596 N N . SER A 1 197 ? -2.847 5.856 11.254 1.00 93.62 197 SER A N 1
ATOM 1597 C CA . SER A 1 197 ? -3.745 6.579 10.347 1.00 93.62 197 SER A CA 1
ATOM 1598 C C . SER A 1 197 ? -5.217 6.446 10.755 1.00 93.62 197 SER A C 1
ATOM 1600 O O . SER A 1 197 ? -5.971 7.411 10.659 1.00 93.62 197 SER A O 1
ATOM 1602 N N . TYR A 1 198 ? -5.638 5.271 11.233 1.00 93.75 198 TYR A N 1
ATOM 1603 C CA . TYR A 1 198 ? -7.002 5.054 11.712 1.00 93.75 198 TYR A CA 1
ATOM 1604 C C . TYR A 1 198 ? -7.310 5.866 12.975 1.00 93.75 198 TYR A C 1
ATOM 1606 O O . TYR A 1 198 ? -8.325 6.553 13.014 1.00 93.75 198 TYR A O 1
ATOM 1614 N N . PHE A 1 199 ? -6.416 5.866 13.965 1.00 93.94 199 PHE A N 1
ATOM 1615 C CA . PHE A 1 199 ? -6.586 6.665 15.183 1.00 93.94 199 PHE A CA 1
ATOM 1616 C C . PHE A 1 199 ? -6.557 8.171 14.920 1.00 93.94 199 PHE A C 1
ATOM 1618 O O . PHE A 1 199 ? -7.303 8.909 15.556 1.00 93.94 199 PHE A O 1
ATOM 1625 N N . ALA A 1 200 ? -5.746 8.635 13.965 1.00 91.81 200 ALA A N 1
ATOM 1626 C CA . ALA A 1 200 ? -5.770 10.034 13.547 1.00 91.81 200 ALA A CA 1
ATOM 1627 C C . ALA A 1 200 ? -7.150 10.431 12.996 1.00 91.81 200 ALA A C 1
ATOM 1629 O O . ALA A 1 200 ? -7.687 11.463 13.388 1.00 91.81 200 ALA A O 1
ATOM 1630 N N . ARG A 1 201 ? -7.768 9.579 12.163 1.00 92.25 201 ARG A N 1
ATOM 1631 C CA . ARG A 1 201 ? -9.141 9.807 11.681 1.00 92.25 201 ARG A CA 1
ATOM 1632 C C . ARG A 1 201 ? -10.155 9.833 12.825 1.00 92.25 201 ARG A C 1
ATOM 1634 O O . ARG A 1 201 ? -10.947 10.763 12.886 1.00 92.25 201 ARG A O 1
ATOM 1641 N N . LEU A 1 202 ? -10.084 8.878 13.758 1.00 90.12 202 LEU A N 1
ATOM 1642 C CA . LEU A 1 202 ? -10.979 8.854 14.923 1.00 90.12 202 LEU A CA 1
ATOM 1643 C C . LEU A 1 202 ? -10.863 10.109 15.796 1.00 90.12 202 LEU A C 1
ATOM 1645 O O . LEU A 1 202 ? -11.853 10.531 16.374 1.00 90.12 202 LEU A O 1
ATOM 1649 N N . SER A 1 203 ? -9.681 10.726 15.875 1.00 87.06 203 SER A N 1
ATOM 1650 C CA . SER A 1 203 ? -9.496 11.951 16.666 1.00 87.06 203 SER A CA 1
ATOM 1651 C C . SER A 1 203 ? -10.120 13.208 16.058 1.00 87.06 203 SER A C 1
ATOM 1653 O O . SER A 1 203 ? -10.276 14.200 16.764 1.00 87.06 203 SER A O 1
ATOM 1655 N N . ILE A 1 204 ? -10.446 13.173 14.764 1.00 84.75 204 ILE A N 1
ATOM 1656 C CA . ILE A 1 204 ? -11.055 14.288 14.026 1.00 84.75 204 ILE A CA 1
ATOM 1657 C C . ILE A 1 204 ? -12.572 14.086 13.901 1.00 84.75 204 ILE A C 1
ATOM 1659 O O . ILE A 1 204 ? -13.307 15.053 13.731 1.00 84.75 204 ILE A O 1
ATOM 1663 N N . MET A 1 205 ? -13.048 12.840 14.001 1.00 78.62 205 MET A N 1
ATOM 1664 C CA . MET A 1 205 ? -14.473 12.528 13.932 1.00 78.62 205 MET A CA 1
ATOM 1665 C C . MET A 1 205 ? -15.224 13.133 15.135 1.00 78.62 205 MET A C 1
ATOM 1667 O O . MET A 1 205 ? -14.790 12.935 16.276 1.00 78.62 205 MET A O 1
ATOM 1671 N N . PRO A 1 206 ? -16.337 13.861 14.907 1.00 60.62 206 PRO A N 1
ATOM 1672 C CA . PRO A 1 206 ? -17.193 14.356 15.978 1.00 60.62 206 PRO A CA 1
ATOM 1673 C C . PRO A 1 206 ? -17.659 13.202 16.869 1.00 60.62 206 PRO A C 1
ATOM 1675 O O . PRO A 1 206 ? -18.002 12.123 16.388 1.00 60.62 206 PRO A O 1
ATOM 1678 N N . ARG A 1 207 ? -17.635 13.408 18.188 1.00 65.56 207 ARG A N 1
ATOM 1679 C CA . ARG A 1 207 ? -18.140 12.414 19.138 1.00 65.56 207 ARG A CA 1
ATOM 1680 C C . ARG A 1 207 ? -19.659 12.505 19.160 1.00 65.56 207 ARG A C 1
ATOM 1682 O O . ARG A 1 207 ? -20.192 13.361 19.863 1.00 65.56 207 ARG A O 1
ATOM 1689 N N . ASP A 1 208 ? -20.333 11.599 18.467 1.00 50.53 208 ASP A N 1
ATOM 1690 C CA . ASP A 1 208 ? -21.765 11.409 18.672 1.00 50.53 208 ASP A CA 1
ATOM 1691 C C . ASP A 1 208 ? -21.979 10.822 20.067 1.00 50.53 208 ASP A C 1
ATOM 1693 O O . ASP A 1 208 ? -21.769 9.638 20.348 1.00 50.53 208 ASP A O 1
ATOM 1697 N N . GLN A 1 209 ? -22.336 11.702 20.996 1.00 47.91 209 GLN A N 1
ATOM 1698 C CA . GLN A 1 209 ? -22.918 11.289 22.255 1.00 47.91 209 GLN A CA 1
ATOM 1699 C C . GLN A 1 209 ? -24.324 10.784 21.947 1.00 47.91 209 GLN A C 1
ATOM 1701 O O . GLN A 1 209 ? -25.212 11.578 21.662 1.00 47.91 209 GLN A O 1
ATOM 1706 N N . SER A 1 210 ? -24.496 9.471 22.080 1.00 38.97 210 SER A N 1
ATOM 1707 C CA . SER A 1 210 ? -25.748 8.707 22.128 1.00 38.97 210 SER A CA 1
ATOM 1708 C C . SER A 1 210 ? -26.063 7.851 20.899 1.00 38.97 210 SER A C 1
ATOM 1710 O O . SER A 1 210 ? -25.987 8.246 19.744 1.00 38.97 210 SER A O 1
ATOM 1712 N N . ASN A 1 211 ? -26.393 6.606 21.218 1.00 47.88 211 ASN A N 1
ATOM 1713 C CA . ASN A 1 211 ? -26.898 5.576 20.331 1.00 47.88 211 ASN A CA 1
ATOM 1714 C C . ASN A 1 211 ? -28.132 6.071 19.546 1.00 47.88 211 ASN A C 1
ATOM 1716 O O . ASN A 1 211 ? -29.073 6.545 20.172 1.00 47.88 211 ASN A O 1
ATOM 1720 N N . ASN A 1 212 ? -28.159 5.833 18.228 1.00 49.75 212 ASN A N 1
ATOM 1721 C CA . ASN A 1 212 ? -29.258 6.113 17.284 1.00 49.75 212 ASN A CA 1
ATOM 1722 C C . ASN A 1 212 ? -29.671 7.590 17.128 1.00 49.75 212 ASN A C 1
ATOM 1724 O O . ASN A 1 212 ? -30.572 8.056 17.818 1.00 49.75 212 ASN A O 1
ATOM 1728 N N . ALA A 1 213 ? -29.130 8.261 16.112 1.00 37.03 213 ALA A N 1
ATOM 1729 C CA . ALA A 1 213 ? -29.869 9.223 15.296 1.00 37.03 213 ALA A CA 1
ATOM 1730 C C . ALA A 1 213 ? -29.148 9.391 13.953 1.00 37.03 213 ALA A C 1
ATOM 1732 O O . ALA A 1 213 ? -27.925 9.296 13.883 1.00 37.03 213 ALA A O 1
ATOM 1733 N N . ASP A 1 214 ? -29.935 9.560 12.901 1.00 45.09 214 ASP A N 1
ATOM 1734 C CA . ASP A 1 214 ? -29.552 9.625 11.496 1.00 45.09 214 ASP A CA 1
ATOM 1735 C C . ASP A 1 214 ? -28.318 10.497 11.221 1.00 45.09 214 ASP A C 1
ATOM 1737 O O . ASP A 1 214 ? -28.306 11.701 11.479 1.00 45.09 214 ASP A O 1
ATOM 1741 N N . ILE A 1 215 ? -27.284 9.881 10.640 1.00 44.72 215 ILE A N 1
ATOM 1742 C CA . ILE A 1 215 ? -26.152 10.604 10.063 1.00 44.72 215 ILE A CA 1
ATOM 1743 C C . ILE A 1 215 ? -26.646 11.189 8.741 1.00 44.72 215 ILE A C 1
ATOM 1745 O O . ILE A 1 215 ? -26.575 10.543 7.695 1.00 44.72 215 ILE A O 1
ATOM 1749 N N . ILE A 1 216 ? -27.173 12.408 8.796 1.00 51.28 216 ILE A N 1
ATOM 1750 C CA . ILE A 1 216 ? -27.250 13.268 7.619 1.00 51.28 216 ILE A CA 1
ATOM 1751 C C . ILE A 1 216 ? -25.817 13.753 7.396 1.00 51.28 216 ILE A C 1
ATOM 1753 O O . ILE A 1 216 ? -25.365 14.730 7.990 1.00 51.28 216 ILE A O 1
ATOM 1757 N N . ASP A 1 217 ? -25.058 12.969 6.636 1.00 58.09 217 ASP A N 1
ATOM 1758 C CA . ASP A 1 217 ? -23.737 13.353 6.157 1.00 58.09 217 ASP A CA 1
ATOM 1759 C C . ASP A 1 217 ? -23.962 14.483 5.151 1.00 58.09 217 ASP A C 1
ATOM 1761 O O . ASP A 1 217 ? -24.401 14.235 4.035 1.00 58.09 217 ASP A O 1
ATOM 1765 N N . GLU A 1 218 ? -23.782 15.733 5.576 1.00 58.81 218 GLU A N 1
ATOM 1766 C CA . GLU A 1 218 ? -24.096 16.926 4.779 1.00 58.81 218 GLU A CA 1
ATOM 1767 C C . GLU A 1 218 ? -23.327 16.950 3.443 1.00 58.81 218 GLU A C 1
ATOM 1769 O O . GLU A 1 218 ? -23.862 17.396 2.427 1.00 58.81 218 GLU A O 1
ATOM 1774 N N . ASP A 1 219 ? -22.136 16.341 3.398 1.00 56.06 219 ASP A N 1
ATOM 1775 C CA . ASP A 1 219 ? -21.378 16.136 2.160 1.00 56.06 219 ASP A CA 1
ATOM 1776 C C . ASP A 1 219 ? -22.014 15.052 1.268 1.00 56.06 219 ASP A C 1
ATOM 1778 O O . ASP A 1 219 ? -22.034 15.181 0.043 1.00 56.06 219 ASP A O 1
ATOM 1782 N N . LEU A 1 220 ? -22.592 13.999 1.854 1.00 57.22 220 LEU A N 1
ATOM 1783 C CA . LEU A 1 220 ? -23.332 12.962 1.124 1.00 57.22 220 LEU A CA 1
ATOM 1784 C C . LEU A 1 220 ? -24.697 13.475 0.651 1.00 57.22 220 LEU A C 1
ATOM 1786 O O . LEU A 1 220 ? -25.107 13.158 -0.461 1.00 57.22 220 LEU A O 1
ATOM 1790 N N . GLN A 1 221 ? -25.366 14.310 1.452 1.00 62.00 221 GLN A N 1
ATOM 1791 C CA . GLN A 1 221 ? -26.613 14.988 1.102 1.00 62.00 221 GLN A CA 1
ATOM 1792 C C . GLN A 1 221 ? -26.388 15.949 -0.071 1.00 62.00 221 GLN A C 1
ATOM 1794 O O . GLN A 1 221 ? -27.180 15.966 -1.009 1.00 62.00 221 GLN A O 1
ATOM 1799 N N . SER A 1 222 ? -25.270 16.685 -0.063 1.00 68.25 222 SER A N 1
ATOM 1800 C CA . SER A 1 222 ? -24.880 17.579 -1.157 1.00 68.25 222 SER A CA 1
ATOM 1801 C C . SER A 1 222 ? -24.569 16.811 -2.449 1.00 68.25 222 SER A C 1
ATOM 1803 O O . SER A 1 222 ? -24.975 17.234 -3.531 1.00 68.25 222 SER A O 1
ATOM 1805 N N . ILE A 1 223 ? -23.930 15.638 -2.352 1.00 67.38 223 ILE A N 1
ATOM 1806 C CA . ILE A 1 223 ? -23.684 14.759 -3.508 1.00 67.38 223 ILE A CA 1
ATOM 1807 C C . ILE A 1 223 ? -24.992 14.165 -4.046 1.00 67.38 223 ILE A C 1
ATOM 1809 O O . ILE A 1 223 ? -25.193 14.152 -5.257 1.00 67.38 223 ILE A O 1
ATOM 1813 N N . VAL A 1 224 ? -25.886 13.688 -3.175 1.00 71.25 224 VAL A N 1
ATOM 1814 C CA . VAL A 1 224 ? -27.187 13.131 -3.587 1.00 71.25 224 VAL A CA 1
ATOM 1815 C C . VAL A 1 224 ? -28.043 14.204 -4.262 1.00 71.25 224 VAL A C 1
ATOM 1817 O O . VAL A 1 224 ? -28.575 13.959 -5.340 1.00 71.25 224 VAL A O 1
ATOM 1820 N N . GLN A 1 225 ? -28.093 15.414 -3.702 1.00 73.38 225 GLN A N 1
ATOM 1821 C CA . GLN A 1 225 ? -28.824 16.530 -4.298 1.00 73.38 225 GLN A CA 1
ATOM 1822 C C . GLN A 1 225 ? -28.231 16.963 -5.651 1.00 73.38 225 GLN A C 1
ATOM 1824 O O . GLN A 1 225 ? -28.979 17.243 -6.585 1.00 73.38 225 GLN A O 1
ATOM 1829 N N . ALA A 1 226 ? -26.901 16.969 -5.799 1.00 72.88 226 ALA A N 1
ATOM 1830 C CA . ALA A 1 226 ? -26.256 17.272 -7.077 1.00 72.88 226 ALA A CA 1
ATOM 1831 C C . ALA A 1 226 ? -26.580 16.228 -8.163 1.00 72.88 226 ALA A C 1
ATOM 1833 O O . ALA A 1 226 ? -26.772 16.592 -9.323 1.00 72.88 226 ALA A O 1
ATOM 1834 N N . ILE A 1 227 ? -26.678 14.948 -7.787 1.00 75.88 227 ILE A N 1
ATOM 1835 C CA . ILE A 1 227 ? -27.076 13.866 -8.699 1.00 75.88 227 ILE A CA 1
ATOM 1836 C C . ILE A 1 227 ? -28.540 14.038 -9.129 1.00 75.88 227 ILE A C 1
ATOM 1838 O O . ILE A 1 227 ? -28.835 13.951 -10.320 1.00 75.88 227 ILE A O 1
ATOM 1842 N N . GLU A 1 228 ? -29.446 14.340 -8.195 1.00 79.19 228 GLU A N 1
ATOM 1843 C CA . GLU A 1 228 ? -30.864 14.574 -8.506 1.00 79.19 228 GLU A CA 1
ATOM 1844 C C . GLU A 1 228 ? -31.068 15.800 -9.417 1.00 79.19 228 GLU A C 1
ATOM 1846 O O . GLU A 1 228 ? -31.850 15.752 -10.370 1.00 79.19 228 GLU A O 1
ATOM 1851 N N . GLU A 1 229 ? -30.332 16.893 -9.186 1.00 81.12 229 GLU A N 1
ATOM 1852 C CA . GLU A 1 229 ? -30.379 18.086 -10.042 1.00 81.12 229 GLU A CA 1
ATOM 1853 C C . GLU A 1 229 ? -29.852 17.823 -11.462 1.00 81.12 229 GLU A C 1
ATOM 1855 O O . GLU A 1 229 ? -30.356 18.402 -12.433 1.00 81.12 229 GLU A O 1
ATOM 1860 N N . GLU A 1 230 ? -28.848 16.956 -11.612 1.00 79.25 230 GLU A N 1
ATOM 1861 C CA . GLU A 1 230 ? -28.319 16.550 -12.917 1.00 79.25 230 GLU A CA 1
ATOM 1862 C C . GLU A 1 230 ? -29.298 15.629 -13.662 1.00 79.25 230 GLU A C 1
ATOM 1864 O O . GLU A 1 230 ? -29.514 15.794 -14.866 1.00 79.25 230 GLU A O 1
ATOM 1869 N N . GLU A 1 231 ? -29.968 14.720 -12.953 1.00 80.50 231 GLU A N 1
ATOM 1870 C CA . GLU A 1 231 ? -30.966 13.816 -13.527 1.00 80.50 231 GLU A CA 1
ATOM 1871 C C . GLU A 1 231 ? -32.211 14.573 -14.021 1.00 80.50 231 GLU A C 1
ATOM 1873 O O . GLU A 1 231 ? -32.655 14.367 -15.155 1.00 80.50 231 GLU A O 1
ATOM 1878 N N . ILE A 1 232 ? -32.709 15.546 -13.248 1.00 79.38 232 ILE A N 1
ATOM 1879 C CA . ILE A 1 232 ? -33.805 16.434 -13.675 1.00 79.38 232 ILE A CA 1
ATOM 1880 C C . ILE A 1 232 ? -33.396 17.248 -14.907 1.00 79.38 232 ILE A C 1
ATOM 1882 O O . ILE A 1 232 ? -34.169 17.375 -15.860 1.00 79.38 232 ILE A O 1
ATOM 1886 N N . ARG A 1 233 ? -32.169 17.781 -14.928 1.00 76.44 233 ARG A N 1
ATOM 1887 C CA . ARG A 1 233 ? -31.657 18.548 -16.070 1.00 76.44 233 ARG A CA 1
ATOM 1888 C C . ARG A 1 233 ? -31.608 17.700 -17.341 1.00 76.44 233 ARG A C 1
ATOM 1890 O O . ARG A 1 233 ? -31.989 18.194 -18.399 1.00 76.44 233 ARG A O 1
ATOM 1897 N N . ASN A 1 234 ? -31.203 16.437 -17.230 1.00 77.00 234 ASN A N 1
ATOM 1898 C CA . ASN A 1 234 ? -31.137 15.501 -18.353 1.00 77.00 234 ASN A CA 1
ATOM 1899 C C . ASN A 1 234 ? -32.526 15.096 -18.876 1.00 77.00 234 ASN A C 1
ATOM 1901 O O . ASN A 1 234 ? -32.709 14.957 -20.084 1.00 77.00 234 ASN A O 1
ATOM 1905 N N . LEU A 1 235 ? -33.532 14.970 -18.004 1.00 76.44 235 LEU A N 1
ATOM 1906 C CA . LEU A 1 235 ? -34.919 14.720 -18.421 1.00 76.44 235 LEU A CA 1
ATOM 1907 C C . LEU A 1 235 ? -35.536 15.927 -19.144 1.00 76.44 235 LEU A C 1
ATOM 1909 O O . LEU A 1 235 ? -36.257 15.770 -20.134 1.00 76.44 235 LEU A O 1
ATOM 1913 N N . VAL A 1 236 ? -35.225 17.140 -18.680 1.00 74.75 236 VAL A N 1
ATOM 1914 C CA . VAL A 1 236 ? -35.690 18.382 -19.310 1.00 74.75 236 VAL A CA 1
ATOM 1915 C C . VAL A 1 236 ? -35.039 18.583 -20.682 1.00 74.75 236 VAL A C 1
ATOM 1917 O O . VAL A 1 236 ? -35.734 18.934 -21.630 1.00 74.75 236 VAL A O 1
ATOM 1920 N N . THR A 1 237 ? -33.738 18.321 -20.837 1.00 68.19 237 THR A N 1
ATOM 1921 C CA . THR A 1 237 ? -33.060 18.435 -22.143 1.00 68.19 237 THR A CA 1
ATOM 1922 C C . THR A 1 237 ? -33.484 17.345 -23.129 1.00 68.19 237 THR A C 1
ATOM 1924 O O . THR A 1 237 ? -33.581 17.619 -24.328 1.00 68.19 237 THR A O 1
ATOM 1927 N N . ALA A 1 238 ? -33.804 16.143 -22.640 1.00 70.31 238 ALA A N 1
ATOM 1928 C CA . ALA A 1 238 ? -34.369 15.072 -23.455 1.00 70.31 238 ALA A CA 1
ATOM 1929 C C . ALA A 1 238 ? -35.777 15.417 -23.975 1.00 70.31 238 ALA A C 1
ATOM 1931 O O . ALA A 1 238 ? -36.063 15.175 -25.141 1.00 70.31 238 ALA A O 1
ATOM 1932 N N . SER A 1 239 ? -36.616 16.066 -23.159 1.00 61.12 239 SER A N 1
ATOM 1933 C CA . SER A 1 239 ? -37.982 16.469 -23.548 1.00 61.12 239 SER A CA 1
ATOM 1934 C C . SER A 1 239 ? -38.037 17.682 -24.490 1.00 61.12 239 SER A C 1
ATOM 1936 O O . SER A 1 239 ? -39.081 17.965 -25.063 1.00 61.12 239 SER A O 1
ATOM 1938 N N . VAL A 1 240 ? -36.936 18.428 -24.629 1.00 59.94 240 VAL A N 1
ATOM 1939 C CA . VAL A 1 240 ? -36.814 19.580 -25.549 1.00 59.94 240 VAL A CA 1
ATOM 1940 C C . VAL A 1 240 ? -36.241 19.158 -26.915 1.00 59.94 240 VAL A C 1
ATOM 1942 O O . VAL A 1 240 ? -36.192 19.965 -27.840 1.00 59.94 240 VAL A O 1
ATOM 1945 N N . SER A 1 241 ? -35.815 17.897 -27.052 1.00 53.88 241 SER A N 1
ATOM 1946 C CA . SER A 1 241 ? -35.215 17.350 -28.280 1.00 53.88 241 SER A CA 1
ATOM 1947 C C . SER A 1 241 ? -36.164 16.455 -29.102 1.00 53.88 241 SER A C 1
ATOM 1949 O O . SER A 1 241 ? -35.722 15.877 -30.095 1.00 53.88 241 SER A O 1
ATOM 1951 N N . GLU A 1 242 ? -37.442 16.367 -28.715 1.00 45.78 242 GLU A N 1
ATOM 1952 C CA . GLU A 1 242 ? -38.569 15.816 -29.500 1.00 45.78 242 GLU A CA 1
ATOM 1953 C C . GLU A 1 242 ? -39.506 16.943 -29.956 1.00 45.78 242 GLU A C 1
ATOM 1955 O O . GLU A 1 242 ? -40.023 16.846 -31.094 1.00 45.78 242 GLU A O 1
#

Nearest PDB structures (foldseek):
  7qi6-assembly1_AG  TM=2.759E-01  e=3.642E+00  Homo sapiens
  6s48-assembly1_B  TM=2.397E-01  e=4.147E+00  Nostoc sp. PCC 7120 = FACHB-418

Foldseek 3Di:
DDDDDDDDPPPDDPVDDPPDDDDPDPPPPDDDDDDDDDDDDDDDDDDDPQDWDAAPDPQAGDIDSDPVVNVVCVVVVPRPPPVCPPVNVVVVVVVVVCVVCVVVVVVVVVVVVVVVVVPPDDPDDPPPDPPDDPDDDDDDADPLLVVLLVVLLVVCVVVVHRDQLQVSLVVQQVDADPVRHRPDDPVNRDDSVRSVVVSVVVVPDDDPDDDDDDPPVVVVVVVVVVVVVVVVVVVVVVVVVD